Protein AF-0000000070184176 (afdb_homodimer)

Organism: NCBI:txid2841257

Structure (mmCIF, N/CA/C/O backbone):
data_AF-0000000070184176-model_v1
#
loop_
_entity.id
_entity.type
_entity.pdbx_description
1 polymer 'Methylglyoxal synthase'
#
loop_
_atom_site.group_PDB
_atom_site.id
_atom_site.type_symbol
_atom_site.label_atom_id
_atom_site.label_alt_id
_atom_site.label_comp_id
_atom_site.label_asym_id
_atom_site.label_entity_id
_atom_site.label_seq_id
_atom_site.pdbx_PDB_ins_code
_atom_site.Cartn_x
_atom_site.Cartn_y
_atom_site.Cartn_z
_atom_site.occupancy
_atom_site.B_iso_or_equiv
_atom_site.auth_seq_id
_atom_site.auth_comp_id
_atom_site.auth_asym_id
_atom_site.auth_atom_id
_atom_site.pdbx_PDB_model_num
ATOM 1 N N . MET A 1 1 ? 11.664 -18.391 5.289 1 89.5 1 MET A N 1
ATOM 2 C CA . MET A 1 1 ? 11.711 -17.969 3.895 1 89.5 1 MET A CA 1
ATOM 3 C C . MET A 1 1 ? 10.633 -16.922 3.609 1 89.5 1 MET A C 1
ATOM 5 O O . MET A 1 1 ? 9.508 -17.047 4.094 1 89.5 1 MET A O 1
ATOM 9 N N . THR A 1 2 ? 10.984 -15.812 2.996 1 97.69 2 THR A N 1
ATOM 10 C CA . THR A 1 2 ? 10.047 -14.742 2.662 1 97.69 2 THR A CA 1
ATOM 11 C C . THR A 1 2 ? 8.938 -15.266 1.758 1 97.69 2 THR A C 1
ATOM 13 O O . THR A 1 2 ? 9.188 -16.031 0.827 1 97.69 2 THR A O 1
ATOM 16 N N . ARG A 1 3 ? 7.695 -14.945 2.061 1 98.81 3 ARG A N 1
ATOM 17 C CA . ARG A 1 3 ? 6.52 -15.375 1.306 1 98.81 3 ARG A CA 1
ATOM 18 C C . ARG A 1 3 ? 5.707 -14.172 0.832 1 98.81 3 ARG A C 1
ATOM 20 O O . ARG A 1 3 ? 5.277 -13.352 1.642 1 98.81 3 ARG A O 1
ATOM 27 N N . ILE A 1 4 ? 5.488 -14.109 -0.485 1 98.81 4 ILE A N 1
ATOM 28 C CA . ILE A 1 4 ? 4.848 -12.945 -1.086 1 98.81 4 ILE A CA 1
ATOM 29 C C . ILE A 1 4 ? 3.598 -13.383 -1.848 1 98.81 4 ILE A C 1
ATOM 31 O O . ILE A 1 4 ? 3.631 -14.359 -2.602 1 98.81 4 ILE A O 1
ATOM 35 N N . ALA A 1 5 ? 2.52 -12.68 -1.609 1 98.94 5 ALA A N 1
ATOM 36 C CA . ALA A 1 5 ? 1.287 -12.922 -2.354 1 98.94 5 ALA A CA 1
ATOM 37 C C . ALA A 1 5 ? 1.153 -11.961 -3.527 1 98.94 5 ALA A C 1
ATOM 39 O O . ALA A 1 5 ? 1.35 -10.75 -3.373 1 98.94 5 ALA A O 1
ATOM 40 N N . LEU A 1 6 ? 0.869 -12.5 -4.68 1 98.81 6 LEU A N 1
ATOM 41 C CA . LEU A 1 6 ? 0.588 -11.719 -5.883 1 98.81 6 LEU A CA 1
ATOM 42 C C . LEU A 1 6 ? -0.848 -11.938 -6.348 1 98.81 6 LEU A C 1
ATOM 44 O O . LEU A 1 6 ? -1.216 -13.047 -6.738 1 98.81 6 LEU A O 1
ATOM 48 N N . ILE A 1 7 ? -1.646 -10.898 -6.277 1 98.62 7 ILE A N 1
ATOM 49 C CA . ILE A 1 7 ? -3.068 -10.914 -6.598 1 98.62 7 ILE A CA 1
ATOM 50 C C . ILE A 1 7 ? -3.371 -9.867 -7.664 1 98.62 7 ILE A C 1
ATOM 52 O O . ILE A 1 7 ? -2.875 -8.742 -7.594 1 98.62 7 ILE A O 1
ATOM 56 N N . ALA A 1 8 ? -4.152 -10.234 -8.672 1 98.31 8 ALA A N 1
ATOM 57 C CA . ALA A 1 8 ? -4.52 -9.258 -9.695 1 98.31 8 ALA A CA 1
ATOM 58 C C . ALA A 1 8 ? -5.945 -9.484 -10.188 1 98.31 8 ALA A C 1
ATOM 60 O O . ALA A 1 8 ? -6.367 -10.625 -10.375 1 98.31 8 ALA A O 1
ATOM 61 N N . HIS A 1 9 ? -6.68 -8.438 -10.297 1 97.56 9 HIS A N 1
ATOM 62 C CA . HIS A 1 9 ? -7.895 -8.5 -11.094 1 97.56 9 HIS A CA 1
ATOM 63 C C . HIS A 1 9 ? -7.578 -8.82 -12.555 1 97.56 9 HIS A C 1
ATOM 65 O O . HIS A 1 9 ? -6.441 -8.641 -13 1 97.56 9 HIS A O 1
ATOM 71 N N . ASP A 1 10 ? -8.609 -9.242 -13.273 1 95.31 10 ASP A N 1
ATOM 72 C CA . ASP A 1 10 ? -8.398 -9.758 -14.625 1 95.31 10 ASP A CA 1
ATOM 73 C C . ASP A 1 10 ? -7.754 -8.703 -15.523 1 95.31 10 ASP A C 1
ATOM 75 O O . ASP A 1 10 ? -6.766 -8.984 -16.203 1 95.31 10 ASP A O 1
ATOM 79 N N . ASP A 1 11 ? -8.203 -7.496 -15.5 1 96.5 11 ASP A N 1
ATOM 80 C CA . ASP A 1 11 ? -7.734 -6.453 -16.406 1 96.5 11 ASP A CA 1
ATOM 81 C C . ASP A 1 11 ? -6.359 -5.945 -15.984 1 96.5 11 ASP A C 1
ATOM 83 O O . ASP A 1 11 ? -5.707 -5.215 -16.734 1 96.5 11 ASP A O 1
ATOM 87 N N . GLU A 1 12 ? -5.883 -6.41 -14.844 1 97.81 12 GLU A N 1
ATOM 88 C CA . GLU A 1 12 ? -4.582 -5.973 -14.344 1 97.81 12 GLU A CA 1
ATOM 89 C C . GLU A 1 12 ? -3.543 -7.086 -14.461 1 97.81 12 GLU A C 1
ATOM 91 O O . GLU A 1 12 ? -2.367 -6.879 -14.156 1 97.81 12 GLU A O 1
ATOM 96 N N . LYS A 1 13 ? -3.945 -8.281 -14.906 1 97.94 13 LYS A N 1
ATOM 97 C CA . LYS A 1 13 ? -3.037 -9.422 -14.961 1 97.94 13 LYS A CA 1
ATOM 98 C C . LYS A 1 13 ? -1.874 -9.148 -15.914 1 97.94 13 LYS A C 1
ATOM 100 O O . LYS A 1 13 ? -0.739 -9.547 -15.641 1 97.94 13 LYS A O 1
ATOM 105 N N . PRO A 1 14 ? -2.117 -8.445 -17.047 1 98.19 14 PRO A N 1
ATOM 106 C CA . PRO A 1 14 ? -0.946 -8.117 -17.859 1 98.19 14 PRO A CA 1
ATOM 107 C C . PRO A 1 14 ? 0.087 -7.289 -17.094 1 98.19 14 PRO A C 1
ATOM 109 O O . PRO A 1 14 ? 1.289 -7.543 -17.203 1 98.19 14 PRO A O 1
ATOM 112 N N . GLU A 1 15 ? -0.379 -6.309 -16.344 1 98.31 15 GLU A N 1
ATOM 113 C CA . GLU A 1 15 ? 0.524 -5.504 -15.531 1 98.31 15 GLU A CA 1
ATOM 114 C C . GLU A 1 15 ? 1.226 -6.355 -14.477 1 98.31 15 GLU A C 1
ATOM 116 O O . GLU A 1 15 ? 2.412 -6.168 -14.203 1 98.31 15 GLU A O 1
ATOM 121 N N . MET A 1 16 ? 0.551 -7.289 -13.898 1 98.69 16 MET A N 1
ATOM 122 C CA . MET A 1 16 ? 1.128 -8.188 -12.906 1 98.69 16 MET A CA 1
ATOM 123 C C . MET A 1 16 ? 2.211 -9.062 -13.523 1 98.69 16 MET A C 1
ATOM 125 O O . MET A 1 16 ? 3.25 -9.305 -12.906 1 98.69 16 MET A O 1
ATOM 129 N N . ILE A 1 17 ? 1.945 -9.562 -14.695 1 98.69 17 ILE A N 1
ATOM 130 C CA . ILE A 1 17 ? 2.93 -10.375 -15.398 1 98.69 17 ILE A CA 1
ATOM 131 C C . ILE A 1 17 ? 4.184 -9.547 -15.68 1 98.69 17 ILE A C 1
ATOM 133 O O . ILE A 1 17 ? 5.305 -10.008 -15.453 1 98.69 17 ILE A O 1
ATOM 137 N N . ASP A 1 18 ? 3.988 -8.32 -16.141 1 98.69 18 ASP A N 1
ATOM 138 C CA . ASP A 1 18 ? 5.113 -7.418 -16.359 1 98.69 18 ASP A CA 1
ATOM 139 C C . ASP A 1 18 ? 5.906 -7.195 -15.078 1 98.69 18 ASP A C 1
ATOM 141 O O . ASP A 1 18 ? 7.141 -7.219 -15.094 1 98.69 18 ASP A O 1
ATOM 145 N N . PHE A 1 19 ? 5.219 -7.016 -13.992 1 98.62 19 PHE A N 1
ATOM 146 C CA . PHE A 1 19 ? 5.828 -6.844 -12.672 1 98.62 19 PHE A CA 1
ATOM 147 C C . PHE A 1 19 ? 6.645 -8.07 -12.289 1 98.62 19 PHE A C 1
ATOM 149 O O . PHE A 1 19 ? 7.805 -7.953 -11.883 1 98.62 19 PHE A O 1
ATOM 156 N N . ALA A 1 20 ? 6.031 -9.227 -12.445 1 98.56 20 ALA A N 1
ATOM 157 C CA . ALA A 1 20 ? 6.695 -10.477 -12.094 1 98.56 20 ALA A CA 1
ATOM 158 C C . ALA A 1 20 ? 7.93 -10.711 -12.961 1 98.56 20 ALA A C 1
ATOM 160 O O . ALA A 1 20 ? 8.961 -11.188 -12.477 1 98.56 20 ALA A O 1
ATOM 161 N N . GLU A 1 21 ? 7.805 -10.367 -14.195 1 98.38 21 GLU A N 1
ATOM 162 C CA . GLU A 1 21 ? 8.945 -10.5 -15.102 1 98.38 21 GLU A CA 1
ATOM 163 C C . GLU A 1 21 ? 10.07 -9.547 -14.711 1 98.38 21 GLU A C 1
ATOM 165 O O . GLU A 1 21 ? 11.242 -9.914 -14.742 1 98.38 21 GLU A O 1
ATOM 170 N N . SER A 1 22 ? 9.734 -8.336 -14.398 1 97.62 22 SER A N 1
ATOM 171 C CA . SER A 1 22 ? 10.711 -7.309 -14.039 1 97.62 22 SER A CA 1
ATOM 172 C C . SER A 1 22 ? 11.492 -7.699 -12.789 1 97.62 22 SER A C 1
ATOM 174 O O . SER A 1 22 ? 12.656 -7.32 -12.633 1 97.62 22 SER A O 1
ATOM 176 N N . TYR A 1 23 ? 10.852 -8.477 -11.938 1 97.44 23 TYR A N 1
ATOM 177 C CA . TYR A 1 23 ? 11.484 -8.805 -10.664 1 97.44 23 TYR A CA 1
ATOM 178 C C . TYR A 1 23 ? 11.688 -10.312 -10.523 1 97.44 23 TYR A C 1
ATOM 180 O O . TYR A 1 23 ? 11.719 -10.836 -9.406 1 97.44 23 TYR A O 1
ATOM 188 N N . GLN A 1 24 ? 11.781 -10.992 -11.609 1 97.56 24 GLN A N 1
ATOM 189 C CA . GLN A 1 24 ? 11.812 -12.445 -11.656 1 97.56 24 GLN A CA 1
ATOM 190 C C . GLN A 1 24 ? 12.992 -12.992 -10.867 1 97.56 24 GLN A C 1
ATOM 192 O O . GLN A 1 24 ? 12.891 -14.039 -10.219 1 97.56 24 GLN A O 1
ATOM 197 N N . SER A 1 25 ? 14.117 -12.344 -10.867 1 96.5 25 SER A N 1
ATOM 198 C CA . SER A 1 25 ? 15.312 -12.805 -10.172 1 96.5 25 SER A CA 1
ATOM 199 C C . SER A 1 25 ? 15.078 -12.906 -8.664 1 96.5 25 SER A C 1
ATOM 201 O O . SER A 1 25 ? 15.391 -13.922 -8.047 1 96.5 25 SER A O 1
ATOM 203 N N . TYR A 1 26 ? 14.555 -11.898 -8.086 1 97.56 26 TYR A N 1
ATOM 204 C CA . TYR A 1 26 ? 14.273 -11.93 -6.656 1 97.56 26 TYR A CA 1
ATOM 205 C C . TYR A 1 26 ? 13.102 -12.859 -6.352 1 97.56 26 TYR A C 1
ATOM 207 O O . TYR A 1 26 ? 13.148 -13.641 -5.398 1 97.56 26 TYR A O 1
ATOM 215 N N . LEU A 1 27 ? 12.039 -12.828 -7.219 1 98 27 LEU A N 1
ATOM 216 C CA . LEU A 1 27 ? 10.836 -13.617 -6.977 1 98 27 LEU A CA 1
ATOM 217 C C . LEU A 1 27 ? 11.133 -15.109 -7.059 1 98 27 LEU A C 1
ATOM 219 O O . LEU A 1 27 ? 10.43 -15.922 -6.457 1 98 27 LEU A O 1
ATOM 223 N N . SER A 1 28 ? 12.234 -15.438 -7.715 1 97.5 28 SER A N 1
ATOM 224 C CA . SER A 1 28 ? 12.617 -16.844 -7.812 1 97.5 28 SER A CA 1
ATOM 225 C C . SER A 1 28 ? 13.258 -17.328 -6.516 1 97.5 28 SER A C 1
ATOM 227 O O . SER A 1 28 ? 13.438 -18.531 -6.32 1 97.5 28 SER A O 1
ATOM 229 N N . THR A 1 29 ? 13.594 -16.453 -5.613 1 97.25 29 THR A N 1
ATOM 230 C CA . THR A 1 29 ? 14.289 -16.812 -4.383 1 97.25 29 THR A CA 1
ATOM 231 C C . THR A 1 29 ? 13.32 -16.859 -3.207 1 97.25 29 THR A C 1
ATOM 233 O O . THR A 1 29 ? 13.719 -17.188 -2.086 1 97.25 29 THR A O 1
ATOM 236 N N . VAL A 1 30 ? 12.062 -16.531 -3.412 1 98.19 30 VAL A N 1
ATOM 237 C CA . VAL A 1 30 ? 11.094 -16.484 -2.32 1 98.19 30 VAL A CA 1
ATOM 238 C C . VAL A 1 30 ? 9.906 -17.375 -2.639 1 98.19 30 VAL A C 1
ATOM 240 O O . VAL A 1 30 ? 9.781 -17.875 -3.758 1 98.19 30 VAL A O 1
ATOM 243 N N . ASP A 1 31 ? 9.078 -17.641 -1.623 1 98.56 31 ASP A N 1
ATOM 244 C CA . ASP A 1 31 ? 7.812 -18.344 -1.842 1 98.56 31 ASP A CA 1
ATOM 245 C C . ASP A 1 31 ? 6.746 -17.391 -2.385 1 98.56 31 ASP A C 1
ATOM 247 O O . ASP A 1 31 ? 6.562 -16.297 -1.861 1 98.56 31 ASP A O 1
ATOM 251 N N . ILE A 1 32 ? 6.117 -17.891 -3.455 1 98.69 32 ILE A N 1
ATOM 252 C CA . ILE A 1 32 ? 5.086 -17.062 -4.066 1 98.69 32 ILE A CA 1
ATOM 253 C C . ILE A 1 32 ? 3.73 -17.75 -3.965 1 98.69 32 ILE A C 1
ATOM 255 O O . ILE A 1 32 ? 3.613 -18.938 -4.273 1 98.69 32 ILE A O 1
ATOM 259 N N . VAL A 1 33 ? 2.736 -17.016 -3.535 1 98.81 33 VAL A N 1
ATOM 260 C CA . VAL A 1 33 ? 1.359 -17.484 -3.529 1 98.81 33 VAL A CA 1
ATOM 261 C C . VAL A 1 33 ? 0.472 -16.531 -4.32 1 98.81 33 VAL A C 1
ATOM 263 O O . VAL A 1 33 ? 0.652 -15.312 -4.258 1 98.81 33 VAL A O 1
ATOM 266 N N . CYS A 1 34 ? -0.468 -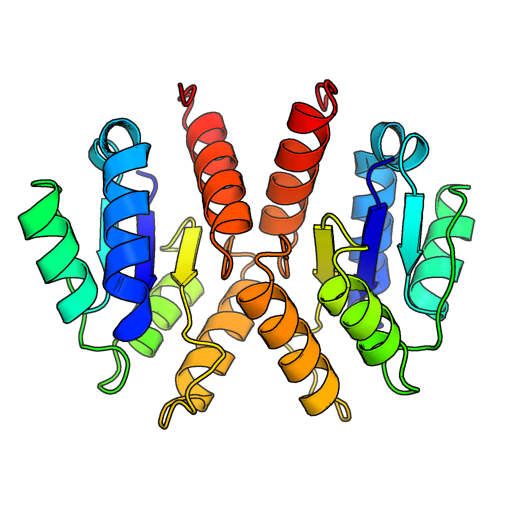17.047 -5.109 1 98.62 34 CYS A N 1
ATOM 267 C CA . CYS A 1 34 ? -1.329 -16.266 -5.98 1 98.62 34 CYS A CA 1
ATOM 268 C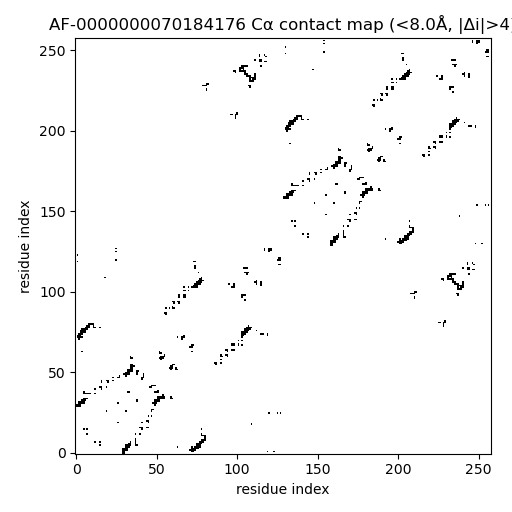 C . CYS A 1 34 ? -2.766 -16.766 -5.934 1 98.62 34 CYS A C 1
ATOM 270 O O . CYS A 1 34 ? -3.02 -17.891 -5.488 1 98.62 34 CYS A O 1
ATOM 272 N N . THR A 1 35 ? -3.629 -15.875 -6.301 1 96.56 35 THR A N 1
ATOM 273 C CA . THR A 1 35 ? -4.957 -16.375 -6.641 1 96.56 35 THR A CA 1
ATOM 274 C C . THR A 1 35 ? -4.926 -17.156 -7.949 1 96.56 35 THR A C 1
ATOM 276 O O . THR A 1 35 ? -4.016 -16.984 -8.766 1 96.56 35 THR A O 1
ATOM 279 N N . GLY A 1 36 ? -5.84 -17.984 -8.211 1 94.19 36 GLY A N 1
ATOM 280 C CA . GLY A 1 36 ? -5.84 -19.078 -9.18 1 94.19 36 GLY A CA 1
ATOM 281 C C . GLY A 1 36 ? -5.363 -18.641 -10.555 1 94.19 36 GLY A C 1
ATOM 282 O O . GLY A 1 36 ? -4.277 -19.031 -10.992 1 94.19 36 GLY A O 1
ATOM 283 N N . THR A 1 37 ? -6.062 -17.766 -11.211 1 94.88 37 THR A N 1
ATOM 284 C CA . THR A 1 37 ? -5.715 -17.453 -12.594 1 94.88 37 THR A CA 1
ATOM 285 C C . THR A 1 37 ? -4.5 -16.531 -12.656 1 94.88 37 THR A C 1
ATOM 287 O O . THR A 1 37 ? -3.699 -16.609 -13.586 1 94.88 37 THR A O 1
ATOM 290 N N . THR A 1 38 ? -4.328 -15.68 -11.742 1 97.62 38 THR A N 1
ATOM 291 C CA . THR A 1 38 ? -3.131 -14.859 -11.656 1 97.62 38 THR A CA 1
ATOM 292 C C . THR A 1 38 ? -1.879 -15.727 -11.586 1 97.62 38 THR A C 1
ATOM 294 O O . THR A 1 38 ? -0.923 -15.508 -12.336 1 97.62 38 THR A O 1
ATOM 297 N N . GLY A 1 39 ? -1.896 -16.688 -10.742 1 98.12 39 GLY A N 1
ATOM 298 C CA . GLY A 1 39 ? -0.767 -17.594 -10.586 1 98.12 39 GLY A CA 1
ATOM 299 C C . GLY A 1 39 ? -0.46 -18.375 -11.844 1 98.12 39 GLY A C 1
ATOM 300 O O . GLY A 1 39 ? 0.706 -18.562 -12.195 1 98.12 39 GLY A O 1
ATOM 301 N N . GLN A 1 40 ? -1.518 -18.844 -12.43 1 97.88 40 GLN A N 1
ATOM 302 C CA . GLN A 1 40 ? -1.342 -19.594 -13.664 1 97.88 40 GLN A CA 1
ATOM 303 C C . GLN A 1 40 ? -0.626 -18.766 -14.727 1 97.88 40 GLN A C 1
ATOM 305 O O . GLN A 1 40 ? 0.326 -19.234 -15.352 1 97.88 40 GLN A O 1
ATOM 310 N N . ARG A 1 41 ? -1.025 -17.547 -14.938 1 98.06 41 ARG A N 1
ATOM 311 C CA . ARG A 1 41 ? -0.465 -16.672 -15.953 1 98.06 41 ARG A CA 1
ATOM 312 C C . ARG A 1 41 ? 0.984 -16.312 -15.633 1 98.06 41 ARG A C 1
ATOM 314 O O . ARG A 1 41 ? 1.813 -16.188 -16.531 1 98.06 41 ARG A O 1
ATOM 321 N N . ILE A 1 42 ? 1.232 -16.047 -14.359 1 98.5 42 ILE A N 1
ATOM 322 C CA . ILE A 1 42 ? 2.59 -15.711 -13.938 1 98.5 42 ILE A CA 1
ATOM 323 C C . ILE A 1 42 ? 3.518 -16.891 -14.203 1 98.5 42 ILE A C 1
ATOM 325 O O . ILE A 1 42 ? 4.598 -16.734 -14.773 1 98.5 42 ILE A O 1
ATOM 329 N N . ALA A 1 43 ? 3.092 -18.062 -13.82 1 98.44 43 ALA A N 1
ATOM 330 C CA . ALA A 1 43 ? 3.904 -19.25 -14.016 1 98.44 43 ALA A CA 1
ATOM 331 C C . ALA A 1 43 ? 4.191 -19.484 -15.492 1 98.44 43 ALA A C 1
ATOM 333 O O . ALA A 1 43 ? 5.32 -19.797 -15.875 1 98.44 43 ALA A O 1
ATOM 334 N N . GLU A 1 44 ? 3.201 -19.344 -16.234 1 98.31 44 GLU A N 1
ATOM 335 C CA . GLU A 1 44 ? 3.344 -19.547 -17.672 1 98.31 44 GLU A CA 1
ATOM 336 C C . GLU A 1 44 ? 4.305 -18.547 -18.297 1 98.31 44 GLU A C 1
ATOM 338 O O . GLU A 1 44 ? 5.094 -18.875 -19.172 1 98.31 44 GLU A O 1
ATOM 343 N N . ALA A 1 45 ? 4.246 -17.328 -17.844 1 98.31 45 ALA A N 1
ATOM 344 C CA . ALA A 1 45 ? 5.008 -16.234 -18.453 1 98.31 45 ALA A CA 1
ATOM 345 C C . ALA A 1 45 ? 6.457 -16.25 -17.953 1 98.31 45 ALA A C 1
ATOM 347 O O . ALA A 1 45 ? 7.363 -15.836 -18.688 1 98.31 45 ALA A O 1
ATOM 348 N N . THR A 1 46 ? 6.707 -16.688 -16.75 1 98 46 THR A N 1
ATOM 349 C CA . THR A 1 46 ? 8.016 -16.469 -16.141 1 98 46 THR A CA 1
ATOM 350 C C . THR A 1 46 ? 8.688 -17.797 -15.797 1 98 46 THR A C 1
ATOM 352 O O . THR A 1 46 ? 9.898 -17.828 -15.555 1 98 46 THR A O 1
ATOM 355 N N . GLY A 1 47 ? 7.91 -18.828 -15.648 1 98.06 47 GLY A N 1
ATOM 356 C CA . GLY A 1 47 ? 8.43 -20.109 -15.188 1 98.06 47 GLY A CA 1
ATOM 357 C C . GLY A 1 47 ? 8.594 -20.172 -13.68 1 98.06 47 GLY A C 1
ATOM 358 O O . GLY A 1 47 ? 9.055 -21.188 -13.148 1 98.06 47 GLY A O 1
ATOM 359 N N . LEU A 1 48 ? 8.195 -19.172 -12.953 1 98.31 48 LEU A N 1
ATOM 360 C CA . LEU A 1 48 ? 8.289 -19.156 -11.5 1 98.31 48 LEU A CA 1
ATOM 361 C C . LEU A 1 48 ? 7.387 -20.234 -10.891 1 98.31 48 LEU A C 1
ATOM 363 O O . LEU A 1 48 ? 6.277 -20.469 -11.375 1 98.31 48 LEU A O 1
ATOM 367 N N . GLU A 1 49 ? 7.863 -20.875 -9.867 1 97.81 49 GLU A N 1
ATOM 368 C CA . GLU A 1 49 ? 6.992 -21.734 -9.07 1 97.81 49 GLU A CA 1
ATOM 369 C C . GLU A 1 49 ? 6.059 -20.906 -8.195 1 97.81 49 GLU A C 1
ATOM 371 O O . GLU A 1 49 ? 6.512 -20.047 -7.434 1 97.81 49 GLU A O 1
ATOM 376 N N . VAL A 1 50 ? 4.781 -21.172 -8.305 1 98.06 50 VAL A N 1
ATOM 377 C CA . VAL A 1 50 ? 3.801 -20.406 -7.555 1 98.06 50 VAL A CA 1
ATOM 378 C C . VAL A 1 50 ? 2.785 -21.344 -6.902 1 98.06 50 VAL A C 1
ATOM 380 O O . VAL A 1 50 ? 2.389 -22.344 -7.496 1 98.06 50 VAL A O 1
ATOM 383 N N . GLU A 1 51 ? 2.465 -21.125 -5.699 1 98.62 51 GLU A N 1
ATOM 384 C CA . GLU A 1 51 ? 1.294 -21.75 -5.086 1 98.62 51 GLU A CA 1
ATOM 385 C C . GLU A 1 51 ? 0.01 -21.031 -5.5 1 98.62 51 GLU A C 1
ATOM 387 O O . GLU A 1 51 ? -0.096 -19.812 -5.371 1 98.62 51 GLU A O 1
ATOM 392 N N . ARG A 1 52 ? -0.917 -21.766 -5.992 1 98.25 52 ARG A N 1
ATOM 393 C CA . ARG A 1 52 ? -2.162 -21.172 -6.461 1 98.25 52 ARG A CA 1
ATOM 394 C C . ARG A 1 52 ? -3.309 -21.469 -5.5 1 98.25 52 ARG A C 1
ATOM 396 O O . ARG A 1 52 ? -3.568 -22.625 -5.172 1 98.25 52 ARG A O 1
ATOM 403 N N . LYS A 1 53 ? -4.004 -20.406 -5.059 1 98.25 53 LYS A N 1
ATOM 404 C CA . LYS A 1 53 ? -5.246 -20.5 -4.297 1 98.25 53 LYS A CA 1
ATOM 405 C C . LYS A 1 53 ? -6.461 -20.516 -5.219 1 98.25 53 LYS A C 1
ATOM 407 O O . LYS A 1 53 ? -6.324 -20.703 -6.43 1 98.25 53 LYS A O 1
ATOM 412 N N . GLN A 1 54 ? -7.641 -20.438 -4.633 1 97.38 54 GLN A N 1
ATOM 413 C CA . GLN A 1 54 ? -8.836 -20.234 -5.438 1 97.38 54 GLN A CA 1
ATOM 414 C C . GLN A 1 54 ? -8.805 -18.875 -6.141 1 97.38 54 GLN A C 1
ATOM 416 O O . GLN A 1 54 ? -8 -18 -5.785 1 97.38 54 GLN A O 1
ATOM 421 N N . SER A 1 55 ? -9.703 -18.812 -7.109 1 95.62 55 SER A N 1
ATOM 422 C CA . SER A 1 55 ? -9.844 -17.5 -7.703 1 95.62 55 SER A CA 1
ATOM 423 C C . SER A 1 55 ? -10.383 -16.484 -6.691 1 95.62 55 SER A C 1
ATOM 425 O O . SER A 1 55 ? -11.039 -16.859 -5.719 1 95.62 55 SER A O 1
ATOM 427 N N . GLY A 1 56 ? -10.023 -15.219 -6.863 1 93.19 56 GLY A N 1
ATOM 428 C CA . GLY A 1 56 ? -10.414 -14.18 -5.926 1 93.19 56 GLY A CA 1
ATOM 429 C C . GLY A 1 56 ? -11.875 -14.242 -5.531 1 93.19 56 GLY A C 1
ATOM 430 O O . GLY A 1 56 ? -12.203 -14.453 -4.359 1 93.19 56 GLY A O 1
ATOM 431 N N . PRO A 1 57 ? -12.773 -14.211 -6.547 1 93.62 57 PRO A N 1
ATOM 432 C CA . PRO A 1 57 ? -14.211 -14.219 -6.25 1 93.62 57 PRO A CA 1
ATOM 433 C C . PRO A 1 57 ? -14.68 -15.523 -5.617 1 93.62 57 PRO A C 1
ATOM 435 O O . PRO A 1 57 ? -15.734 -15.562 -4.977 1 93.62 57 PRO A O 1
ATOM 438 N N . LEU A 1 58 ? -13.938 -16.547 -5.715 1 96.12 58 LEU A N 1
ATOM 439 C CA . LEU A 1 58 ? -14.336 -17.844 -5.18 1 96.12 58 LEU A CA 1
ATOM 440 C C . LEU A 1 58 ? -13.68 -18.109 -3.83 1 96.12 58 LEU A C 1
ATOM 442 O O . LEU A 1 58 ? -13.695 -19.234 -3.334 1 96.12 58 LEU A O 1
ATOM 446 N N . GLY A 1 59 ? -13.008 -17.047 -3.301 1 95.69 59 GLY A N 1
ATOM 447 C CA . GLY A 1 59 ? -12.5 -17.188 -1.946 1 95.69 59 GLY A CA 1
ATOM 448 C C . GLY A 1 59 ? -10.992 -17.062 -1.86 1 95.69 59 GLY A C 1
ATOM 449 O O . GLY A 1 59 ? -10.422 -17.141 -0.77 1 95.69 59 GLY A O 1
ATOM 450 N N . GLY A 1 60 ? -10.32 -16.938 -2.988 1 97.12 60 GLY A N 1
ATOM 451 C CA . GLY A 1 60 ? -8.867 -16.812 -2.98 1 97.12 60 GLY A CA 1
ATOM 452 C C . GLY A 1 60 ? -8.367 -15.664 -2.137 1 97.12 60 GLY A C 1
ATOM 453 O O . GLY A 1 60 ? -7.34 -15.781 -1.458 1 97.12 60 GLY A O 1
ATOM 454 N N . ASP A 1 61 ? -9 -14.516 -2.191 1 97 61 ASP A N 1
ATOM 455 C CA . ASP A 1 61 ? -8.625 -13.375 -1.364 1 97 61 ASP A CA 1
ATOM 456 C C . ASP A 1 61 ? -8.703 -13.727 0.12 1 97 61 ASP A C 1
ATOM 458 O O . ASP A 1 61 ? -7.82 -13.352 0.896 1 97 61 ASP A O 1
ATOM 462 N N . MET A 1 62 ? -9.734 -14.43 0.484 1 97.19 62 MET A N 1
ATOM 463 C CA . MET A 1 62 ? -9.93 -14.797 1.883 1 97.19 62 MET A CA 1
ATOM 464 C C . MET A 1 62 ? -8.875 -15.805 2.332 1 97.19 62 MET A C 1
ATOM 466 O O . MET A 1 62 ? -8.406 -15.75 3.469 1 97.19 62 MET A O 1
ATOM 470 N N . GLU A 1 63 ? -8.523 -16.734 1.429 1 98.38 63 GLU A N 1
ATOM 471 C CA . GLU A 1 63 ? -7.465 -17.688 1.743 1 98.38 63 GLU A CA 1
ATOM 472 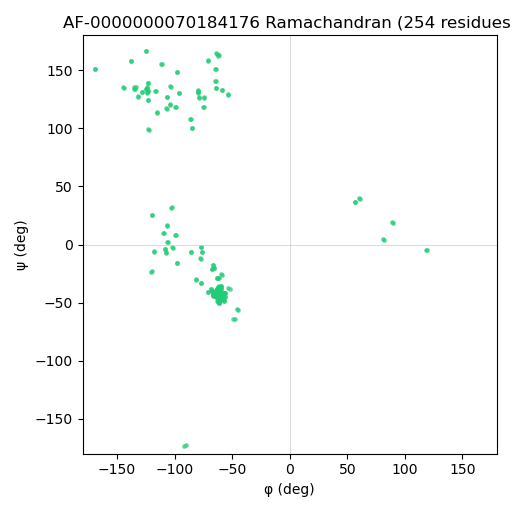C C . GLU A 1 63 ? -6.148 -16.984 2.053 1 98.38 63 GLU A C 1
ATOM 474 O O . GLU A 1 63 ? -5.492 -17.281 3.051 1 98.38 63 GLU A O 1
ATOM 479 N N . ILE A 1 64 ? -5.809 -16.047 1.233 1 98.38 64 ILE A N 1
ATOM 480 C CA . ILE A 1 64 ? -4.578 -15.281 1.434 1 98.38 64 ILE A CA 1
ATOM 481 C C . ILE A 1 64 ? -4.707 -14.414 2.684 1 98.38 64 ILE A C 1
ATOM 483 O O . ILE A 1 64 ? -3.76 -14.297 3.465 1 98.38 64 ILE A O 1
ATOM 487 N N . GLY A 1 65 ? -5.883 -13.852 2.846 1 98.19 65 GLY A N 1
ATOM 488 C CA . GLY A 1 65 ? -6.145 -13.094 4.062 1 98.19 65 GLY A CA 1
ATOM 489 C C . GLY A 1 65 ? -5.949 -13.914 5.324 1 98.19 65 GLY A C 1
ATOM 490 O O . GLY A 1 65 ? -5.395 -13.422 6.309 1 98.19 65 GLY A O 1
ATOM 491 N N . ALA A 1 66 ? -6.406 -15.148 5.305 1 98.44 66 ALA A N 1
ATOM 492 C CA . ALA A 1 66 ? -6.234 -16.031 6.453 1 98.44 66 ALA A CA 1
ATOM 493 C C . ALA A 1 66 ? -4.758 -16.281 6.738 1 98.44 66 ALA A C 1
ATOM 495 O O . ALA A 1 66 ? -4.344 -16.344 7.898 1 98.44 66 ALA A O 1
ATOM 496 N N . GLU A 1 67 ? -4.023 -16.422 5.727 1 98.38 67 GLU A N 1
ATOM 497 C CA . GLU A 1 67 ? -2.586 -16.609 5.906 1 98.38 67 GLU A CA 1
ATOM 498 C C . GLU A 1 67 ? -1.936 -15.352 6.473 1 98.38 67 GLU A C 1
ATOM 500 O O . GLU A 1 67 ? -1.064 -15.43 7.344 1 98.38 67 GLU A O 1
ATOM 505 N N . ALA A 1 68 ? -2.312 -14.188 5.961 1 98.38 68 ALA A N 1
ATOM 506 C CA . ALA A 1 68 ? -1.806 -12.93 6.504 1 98.38 68 ALA A CA 1
ATOM 507 C C . ALA A 1 68 ? -2.168 -12.781 7.98 1 98.38 68 ALA A C 1
ATOM 509 O O . ALA A 1 68 ? -1.341 -12.352 8.789 1 98.38 68 ALA A O 1
ATOM 510 N N . ALA A 1 69 ? -3.352 -13.234 8.328 1 98.19 69 ALA A N 1
ATOM 511 C CA . ALA A 1 69 ? -3.828 -13.141 9.703 1 98.19 69 ALA A CA 1
ATOM 512 C C . ALA A 1 69 ? -3.012 -14.039 10.633 1 98.19 69 ALA A C 1
ATOM 514 O O . ALA A 1 69 ? -2.965 -13.812 11.844 1 98.19 69 ALA A O 1
ATOM 515 N N . ASN A 1 70 ? -2.346 -15.031 10.039 1 98.06 70 ASN A N 1
ATOM 516 C CA . ASN A 1 70 ? -1.528 -15.961 10.812 1 98.06 70 ASN A CA 1
ATOM 517 C C . ASN A 1 70 ? -0.039 -15.695 10.609 1 98.06 70 ASN A C 1
ATOM 519 O O . ASN A 1 70 ? 0.79 -16.578 10.844 1 98.06 70 ASN A O 1
ATOM 523 N N . ASP A 1 71 ? 0.24 -14.539 10.094 1 97.56 71 ASP A N 1
ATOM 524 C CA . ASP A 1 71 ? 1.605 -14.047 9.922 1 97.56 71 ASP A CA 1
ATOM 525 C C . ASP A 1 71 ? 2.41 -14.969 9.008 1 97.56 71 ASP A C 1
ATOM 527 O O . ASP A 1 71 ? 3.584 -15.242 9.266 1 97.56 71 ASP A O 1
ATOM 531 N N . ARG A 1 72 ? 1.696 -15.469 7.91 1 98 72 ARG A N 1
ATOM 532 C CA . ARG A 1 72 ? 2.346 -16.391 6.98 1 98 72 ARG A CA 1
ATOM 533 C C . ARG A 1 72 ? 2.594 -15.711 5.633 1 98 72 ARG A C 1
ATOM 535 O O . ARG A 1 72 ? 2.902 -16.375 4.645 1 98 72 ARG A O 1
ATOM 542 N N . ILE A 1 73 ? 2.396 -14.438 5.562 1 98.69 73 ILE A N 1
ATOM 543 C CA . ILE A 1 73 ? 2.674 -13.633 4.375 1 98.69 73 ILE A CA 1
ATOM 544 C C . ILE A 1 73 ? 3.543 -12.438 4.754 1 98.69 73 ILE A C 1
ATOM 546 O O . ILE A 1 73 ? 3.203 -11.68 5.664 1 98.69 73 ILE A O 1
ATOM 550 N N . ASP A 1 74 ? 4.586 -12.234 4.012 1 98.75 74 ASP A N 1
ATOM 551 C CA . ASP A 1 74 ? 5.523 -11.164 4.34 1 98.75 74 ASP A CA 1
ATOM 552 C C . ASP A 1 74 ? 5.246 -9.914 3.5 1 98.75 74 ASP A C 1
ATOM 554 O O . ASP A 1 74 ? 5.73 -8.828 3.818 1 98.75 74 ASP A O 1
ATOM 558 N N . GLY A 1 75 ? 4.5 -10.047 2.449 1 98.81 75 GLY A N 1
ATOM 559 C CA . GLY A 1 75 ? 4.09 -8.945 1.598 1 98.81 75 GLY A CA 1
ATOM 560 C C . GLY A 1 75 ? 3.018 -9.328 0.595 1 98.81 75 GLY A C 1
ATOM 561 O O . GLY A 1 75 ? 2.928 -10.484 0.189 1 98.81 75 GLY A O 1
ATOM 562 N N . ILE A 1 76 ? 2.219 -8.375 0.247 1 98.88 76 ILE A N 1
ATOM 563 C CA . ILE A 1 76 ? 1.146 -8.602 -0.715 1 98.88 76 ILE A CA 1
ATOM 564 C C . ILE A 1 76 ? 1.167 -7.508 -1.778 1 98.88 76 ILE A C 1
ATOM 566 O O . ILE A 1 76 ? 1.25 -6.32 -1.453 1 98.88 76 ILE A O 1
ATOM 570 N N . VAL A 1 77 ? 1.185 -7.91 -2.982 1 98.88 77 VAL A N 1
ATOM 571 C CA . VAL A 1 77 ? 0.884 -7.023 -4.102 1 98.88 77 VAL A CA 1
ATOM 572 C C . VAL A 1 77 ? -0.486 -7.371 -4.68 1 98.88 77 VAL A C 1
ATOM 574 O O . VAL A 1 77 ? -0.716 -8.5 -5.117 1 98.88 77 VAL A O 1
ATOM 577 N N . PHE A 1 78 ? -1.384 -6.441 -4.605 1 98.75 78 PHE A N 1
ATOM 578 C CA . PHE A 1 78 ? -2.73 -6.602 -5.141 1 98.75 78 PHE A CA 1
ATOM 579 C C . PHE A 1 78 ? -3.043 -5.512 -6.156 1 98.75 78 PHE A C 1
ATOM 581 O O . PHE A 1 78 ? -3.436 -4.402 -5.789 1 98.75 78 PHE A O 1
ATOM 588 N N . LEU A 1 79 ? -2.91 -5.867 -7.438 1 98.44 79 LEU A N 1
ATOM 589 C CA . LEU A 1 79 ? -3.254 -4.914 -8.484 1 98.44 79 LEU A CA 1
ATOM 590 C C . LEU A 1 79 ? -4.738 -4.996 -8.828 1 98.44 79 LEU A C 1
ATOM 592 O O . LEU A 1 79 ? -5.18 -5.945 -9.477 1 98.44 79 LEU A O 1
ATOM 596 N N . ARG A 1 80 ? -5.473 -3.988 -8.43 1 97 80 ARG A N 1
ATOM 597 C CA . ARG A 1 80 ? -6.926 -3.932 -8.57 1 97 80 ARG A CA 1
ATOM 598 C C . ARG A 1 80 ? -7.324 -3.127 -9.805 1 97 80 ARG A C 1
ATOM 600 O O . ARG A 1 80 ? -6.594 -2.229 -10.227 1 97 80 ARG A O 1
ATOM 607 N N . ASP A 1 81 ? -8.414 -3.5 -10.391 1 96.62 81 ASP A N 1
ATOM 608 C CA . ASP A 1 81 ? -9 -2.711 -11.469 1 96.62 81 ASP A CA 1
ATOM 609 C C . ASP A 1 81 ? -9.891 -1.6 -10.922 1 96.62 81 ASP A C 1
ATOM 611 O O . ASP A 1 81 ? -11.047 -1.842 -10.555 1 96.62 81 ASP A O 1
ATOM 615 N N . PRO A 1 82 ? -9.359 -0.376 -10.883 1 94.06 82 PRO A N 1
ATOM 616 C CA . PRO A 1 82 ? -10.117 0.708 -10.242 1 94.06 82 PRO A CA 1
ATOM 617 C C . PRO A 1 82 ? -11.242 1.24 -11.133 1 94.06 82 PRO A C 1
ATOM 619 O O . PRO A 1 82 ? -12.023 2.092 -10.695 1 94.06 82 PRO A O 1
ATOM 622 N N . LEU A 1 83 ? -11.414 0.757 -12.336 1 94.94 83 LEU A N 1
ATOM 623 C CA . LEU A 1 83 ? -12.375 1.308 -13.289 1 94.94 83 LEU A CA 1
ATOM 624 C C . LEU A 1 83 ? -13.57 0.376 -13.453 1 94.94 83 LEU A C 1
ATOM 626 O O . LEU A 1 83 ? -14.547 0.719 -14.125 1 94.94 83 LEU A O 1
ATOM 630 N N . THR A 1 84 ? -13.477 -0.794 -12.844 1 91.94 84 THR A N 1
ATOM 631 C CA . THR A 1 84 ? -14.547 -1.776 -12.953 1 91.94 84 THR A CA 1
ATOM 632 C C . THR A 1 84 ? -15.055 -2.184 -11.57 1 91.94 84 THR A C 1
ATOM 634 O O . THR A 1 84 ? -14.258 -2.504 -10.688 1 91.94 84 THR A O 1
ATOM 637 N N . ALA A 1 85 ? -16.375 -2.148 -11.406 1 89.19 85 ALA A N 1
ATOM 638 C CA . ALA A 1 85 ? -16.953 -2.586 -10.141 1 89.19 85 ALA A CA 1
ATOM 639 C C . ALA A 1 85 ? -16.688 -4.07 -9.891 1 89.19 85 ALA A C 1
ATOM 641 O O . ALA A 1 85 ? -16.797 -4.887 -10.805 1 89.19 85 ALA A O 1
ATOM 642 N N . GLN A 1 86 ? -16.25 -4.41 -8.602 1 89.94 86 GLN A N 1
ATOM 643 C CA . GLN A 1 86 ? -15.953 -5.797 -8.242 1 89.94 86 GLN A CA 1
ATOM 644 C C . GLN A 1 86 ? -17.062 -6.387 -7.391 1 89.94 86 GLN A C 1
ATOM 646 O O . GLN A 1 86 ? -17.359 -5.887 -6.301 1 89.94 86 GLN A O 1
ATOM 651 N N . PRO A 1 87 ? -17.734 -7.48 -7.844 1 90.44 87 PRO A N 1
ATOM 652 C CA . PRO A 1 87 ? -18.797 -8.102 -7.043 1 90.44 87 PRO A CA 1
ATOM 653 C C . PRO A 1 87 ? -18.297 -8.578 -5.68 1 90.44 87 PRO A C 1
ATOM 655 O O . PRO A 1 87 ? -19.078 -8.656 -4.73 1 90.44 87 PRO A O 1
ATOM 658 N N . HIS A 1 88 ? -17.078 -8.875 -5.582 1 93.31 88 HIS A N 1
ATOM 659 C CA . HIS A 1 88 ? -16.516 -9.406 -4.344 1 93.31 88 HIS A CA 1
ATOM 660 C C . HIS A 1 88 ? -15.742 -8.328 -3.58 1 93.31 88 HIS A C 1
ATOM 662 O O . HIS A 1 88 ? -14.75 -8.625 -2.91 1 93.31 88 HIS A O 1
ATOM 668 N N . GLU A 1 89 ? -16.125 -7.086 -3.639 1 92.75 89 GLU A N 1
ATOM 669 C CA . GLU A 1 89 ? -15.508 -5.941 -2.969 1 92.75 89 GLU A CA 1
ATOM 670 C C . GLU A 1 89 ? -15.383 -6.184 -1.468 1 92.75 89 GLU A C 1
ATOM 672 O O . GLU A 1 89 ? -14.375 -5.828 -0.859 1 92.75 89 GLU A O 1
ATOM 677 N N . PRO A 1 90 ? -16.391 -6.875 -0.77 1 92.5 90 PRO A N 1
ATOM 678 C CA . PRO A 1 90 ? -16.203 -7.133 0.66 1 92.5 90 PRO A CA 1
ATOM 679 C C . PRO A 1 90 ? -14.969 -7.977 0.956 1 92.5 90 PRO A C 1
ATOM 681 O O . PRO A 1 90 ? -14.297 -7.754 1.964 1 92.5 90 PRO A O 1
ATOM 684 N N . ASP A 1 91 ? -14.664 -8.961 0.112 1 93.94 91 ASP A N 1
ATOM 685 C CA . ASP A 1 91 ? -13.477 -9.789 0.275 1 93.94 91 ASP A CA 1
ATOM 686 C C . ASP A 1 91 ? -12.203 -8.945 0.171 1 93.94 91 ASP A C 1
ATOM 688 O O . ASP A 1 91 ? -11.258 -9.141 0.938 1 93.94 91 ASP A O 1
ATOM 692 N N . ILE A 1 92 ? -12.188 -8.039 -0.803 1 93.94 92 ILE A N 1
ATOM 693 C CA . ILE A 1 92 ? -11.047 -7.156 -1.028 1 93.94 92 ILE A CA 1
ATOM 694 C C . ILE A 1 92 ? -10.82 -6.277 0.198 1 93.94 92 ILE A C 1
ATOM 696 O O . ILE A 1 92 ? -9.711 -6.223 0.74 1 93.94 92 ILE A O 1
ATOM 700 N N . SER A 1 93 ? -11.914 -5.641 0.659 1 94 93 SER A N 1
ATOM 701 C CA . SER A 1 93 ? -11.844 -4.766 1.825 1 94 93 SER A CA 1
ATOM 702 C C . SER A 1 93 ? -11.375 -5.523 3.059 1 94 93 SER A C 1
ATOM 704 O O . SER A 1 93 ? -10.602 -4.996 3.863 1 94 93 SER A O 1
ATOM 706 N N . ALA A 1 94 ? -11.844 -6.773 3.207 1 95.44 94 ALA A N 1
ATOM 707 C CA . ALA A 1 94 ? -11.43 -7.609 4.332 1 95.44 94 ALA A CA 1
ATOM 708 C C . ALA A 1 94 ? -9.938 -7.906 4.273 1 95.44 94 ALA A C 1
ATOM 710 O O . ALA A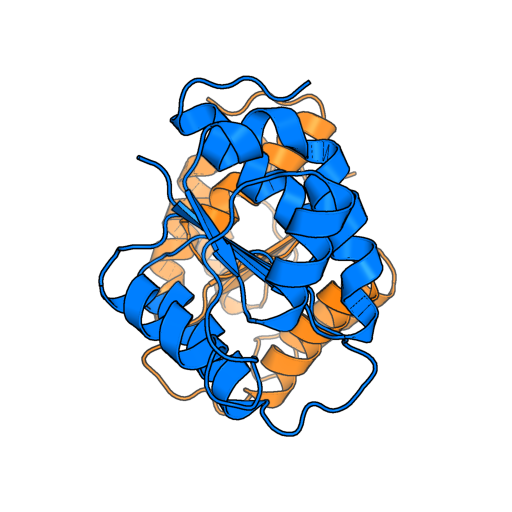 1 94 ? -9.25 -7.875 5.297 1 95.44 94 ALA A O 1
ATOM 711 N N . LEU A 1 95 ? -9.461 -8.195 3.141 1 96.75 95 LEU A N 1
ATOM 712 C CA . LEU A 1 95 ? -8.039 -8.469 2.963 1 96.75 95 LEU A CA 1
ATOM 713 C C . LEU A 1 95 ? -7.199 -7.242 3.324 1 96.75 95 LEU A C 1
ATOM 715 O O . LEU A 1 95 ? -6.223 -7.352 4.07 1 96.75 95 LEU A O 1
ATOM 719 N N . LEU A 1 96 ? -7.59 -6.062 2.783 1 96.69 96 LEU A N 1
ATOM 720 C CA . LEU A 1 96 ? -6.871 -4.832 3.09 1 96.69 96 LEU A CA 1
ATOM 721 C C . LEU A 1 96 ? -6.867 -4.562 4.594 1 96.69 96 LEU A C 1
ATOM 723 O O . LEU A 1 96 ? -5.832 -4.219 5.164 1 96.69 96 LEU A O 1
ATOM 727 N N . ARG A 1 97 ? -7.965 -4.75 5.207 1 95.75 97 ARG A N 1
ATOM 728 C CA . ARG A 1 97 ? -8.102 -4.508 6.641 1 95.75 97 ARG A CA 1
ATOM 729 C C . ARG A 1 97 ? -7.203 -5.441 7.441 1 95.75 97 ARG A C 1
ATOM 731 O O . ARG A 1 97 ? -6.555 -5.016 8.398 1 95.75 97 ARG A O 1
ATOM 738 N N . ILE A 1 98 ? -7.18 -6.738 7.102 1 97.88 98 ILE A N 1
ATOM 739 C CA . ILE A 1 98 ? -6.379 -7.711 7.836 1 97.88 98 ILE A CA 1
ATOM 740 C C . ILE A 1 98 ? -4.898 -7.336 7.742 1 97.88 98 ILE A C 1
ATOM 742 O O . ILE A 1 98 ? -4.145 -7.523 8.695 1 97.88 98 ILE A O 1
ATOM 746 N N . CYS A 1 99 ? -4.488 -6.812 6.578 1 98.19 99 CYS A N 1
ATOM 747 C CA . CYS A 1 99 ? -3.107 -6.363 6.434 1 98.19 99 CYS A CA 1
ATOM 748 C C . CYS A 1 99 ? -2.805 -5.211 7.387 1 98.19 99 CYS A C 1
ATOM 750 O O . CYS A 1 99 ? -1.725 -5.156 7.977 1 98.19 99 CYS A O 1
ATOM 752 N N . ASP A 1 100 ? -3.738 -4.293 7.52 1 97.12 100 ASP A N 1
ATOM 753 C CA . ASP A 1 100 ? -3.582 -3.197 8.469 1 97.12 100 ASP A CA 1
ATOM 754 C C . ASP A 1 100 ? -3.463 -3.723 9.898 1 97.12 100 ASP A C 1
ATOM 756 O O . ASP A 1 100 ? -2.637 -3.242 10.672 1 97.12 100 ASP A O 1
ATOM 760 N N . VAL A 1 101 ? -4.277 -4.73 10.242 1 97.69 101 VAL A N 1
ATOM 761 C CA . VAL A 1 101 ? -4.312 -5.289 11.594 1 97.69 101 VAL A CA 1
ATOM 762 C C . VAL A 1 101 ? -2.969 -5.938 11.914 1 97.69 101 VAL A C 1
ATOM 764 O O . VAL A 1 101 ? -2.436 -5.758 13.016 1 97.69 101 VAL A O 1
ATOM 767 N N . HIS A 1 102 ? -2.369 -6.609 10.977 1 97.94 102 HIS A N 1
ATOM 768 C CA . HIS A 1 102 ? -1.196 -7.438 11.234 1 97.94 102 HIS A CA 1
ATOM 769 C C . HIS A 1 102 ? 0.071 -6.781 10.695 1 97.94 102 HIS A C 1
ATOM 771 O O . HIS A 1 102 ? 1.149 -7.379 10.742 1 97.94 102 HIS A O 1
ATOM 777 N N . ASP A 1 103 ? -0.094 -5.574 10.141 1 98.31 103 ASP A N 1
ATOM 778 C CA . ASP A 1 103 ? 0.996 -4.801 9.555 1 98.31 103 ASP A CA 1
ATOM 779 C C . ASP A 1 103 ? 1.71 -5.59 8.461 1 98.31 103 ASP A C 1
ATOM 781 O O . ASP A 1 103 ? 2.941 -5.59 8.391 1 98.31 103 ASP A O 1
ATOM 785 N N . THR A 1 104 ? 0.918 -6.367 7.707 1 98.56 104 THR A N 1
ATOM 786 C CA . THR A 1 104 ? 1.458 -7.016 6.52 1 98.56 104 THR A CA 1
ATOM 787 C C . THR A 1 104 ? 1.632 -6.012 5.383 1 98.56 104 THR A C 1
ATOM 789 O O . THR A 1 104 ? 0.657 -5.418 4.922 1 98.56 104 THR A O 1
ATOM 792 N N . PRO A 1 105 ? 2.893 -5.809 4.91 1 98.56 105 PRO A N 1
ATOM 793 C CA . PRO A 1 105 ? 3.072 -4.855 3.812 1 98.56 105 PRO A CA 1
ATOM 794 C C . PRO A 1 105 ? 2.182 -5.16 2.611 1 98.56 105 PRO A C 1
ATOM 796 O O . PRO A 1 105 ? 2.127 -6.309 2.154 1 98.56 105 PRO A O 1
ATOM 799 N N . LEU A 1 106 ? 1.486 -4.16 2.172 1 98.38 106 LEU A N 1
ATOM 800 C CA . LEU A 1 106 ? 0.54 -4.297 1.07 1 98.38 106 LEU A CA 1
ATOM 801 C C . LEU A 1 106 ? 0.704 -3.162 0.067 1 98.38 106 LEU A C 1
ATOM 803 O O . LEU A 1 106 ? 0.861 -2.002 0.457 1 98.38 106 LEU A O 1
ATOM 807 N N . ALA A 1 107 ? 0.735 -3.49 -1.204 1 98.75 107 ALA A N 1
ATOM 808 C CA . ALA A 1 107 ? 0.78 -2.516 -2.291 1 98.75 107 ALA A CA 1
ATOM 809 C C . ALA A 1 107 ? -0.367 -2.734 -3.273 1 98.75 107 ALA A C 1
ATOM 811 O O . ALA A 1 107 ? -0.638 -3.867 -3.678 1 98.75 107 ALA A O 1
ATOM 812 N N . THR A 1 108 ? -1.027 -1.634 -3.643 1 98.25 108 THR A N 1
ATOM 813 C CA . THR A 1 108 ? -2.123 -1.755 -4.598 1 98.25 108 THR A CA 1
ATOM 814 C C . THR A 1 108 ? -1.816 -0.979 -5.875 1 98.25 108 THR A C 1
ATOM 816 O O . THR A 1 108 ? -2.578 -1.039 -6.844 1 98.25 108 THR A O 1
ATOM 819 N N . THR A 1 109 ? -0.735 -0.241 -5.906 1 98.31 109 THR A N 1
ATOM 820 C CA . THR A 1 109 ? -0.271 0.427 -7.117 1 98.31 109 THR A CA 1
ATOM 821 C C . THR A 1 109 ? 1.026 -0.201 -7.617 1 98.31 109 THR A C 1
ATOM 823 O O . THR A 1 109 ? 1.751 -0.838 -6.848 1 98.31 109 THR A O 1
ATOM 826 N N . ARG A 1 110 ? 1.249 -0.065 -8.859 1 98 110 ARG A N 1
ATOM 827 C CA . ARG A 1 110 ? 2.488 -0.582 -9.43 1 98 110 ARG A CA 1
ATOM 828 C C . ARG A 1 110 ? 3.705 0.001 -8.719 1 98 110 ARG A C 1
ATOM 830 O O . ARG A 1 110 ? 4.629 -0.731 -8.359 1 98 110 ARG A O 1
ATOM 837 N N . THR A 1 111 ? 3.703 1.255 -8.477 1 98.31 111 THR A N 1
ATOM 838 C CA . THR A 1 111 ? 4.84 1.909 -7.844 1 98.31 111 THR A CA 1
ATOM 839 C C . THR A 1 111 ? 5.008 1.421 -6.406 1 98.31 111 THR A C 1
ATOM 841 O O . THR A 1 111 ? 6.121 1.093 -5.984 1 98.31 111 THR A O 1
ATOM 844 N N . SER A 1 112 ? 3.877 1.325 -5.664 1 98.38 112 SER A N 1
ATOM 845 C CA . SER A 1 112 ? 3.982 0.785 -4.312 1 98.38 112 SER A CA 1
ATOM 846 C C . SER A 1 112 ? 4.492 -0.652 -4.328 1 98.38 112 SER A C 1
ATOM 848 O O . SER A 1 112 ? 5.23 -1.064 -3.434 1 98.38 112 SER A O 1
ATOM 850 N N . ALA A 1 113 ? 4.047 -1.417 -5.324 1 98.62 113 ALA A N 1
ATOM 851 C CA . ALA A 1 113 ? 4.5 -2.799 -5.449 1 98.62 113 ALA A CA 1
ATOM 852 C C . ALA A 1 113 ? 6.02 -2.869 -5.574 1 98.62 113 ALA A C 1
ATOM 854 O O . ALA A 1 113 ? 6.664 -3.709 -4.945 1 98.62 113 ALA A O 1
ATOM 855 N N . GLU A 1 114 ? 6.555 -1.989 -6.336 1 98 114 GLU A N 1
ATOM 856 C CA . GLU A 1 114 ? 8 -1.943 -6.52 1 98 114 GLU A CA 1
ATOM 857 C C . GLU A 1 114 ? 8.711 -1.579 -5.215 1 98 114 GLU A C 1
ATOM 859 O O . GLU A 1 114 ? 9.711 -2.203 -4.852 1 98 114 GLU A O 1
ATOM 864 N N . TYR A 1 115 ? 8.164 -0.612 -4.512 1 97.75 115 TYR A N 1
ATOM 865 C CA . TYR A 1 115 ? 8.766 -0.204 -3.248 1 97.75 115 TYR A CA 1
ATOM 866 C C . TYR A 1 115 ? 8.695 -1.329 -2.221 1 97.75 115 TYR A C 1
ATOM 868 O O . TYR A 1 115 ? 9.656 -1.568 -1.487 1 97.75 115 TYR A O 1
ATOM 876 N N . VAL A 1 116 ? 7.582 -2.01 -2.18 1 98.06 116 VAL A N 1
ATOM 877 C CA . VAL A 1 116 ? 7.402 -3.104 -1.229 1 98.06 116 VAL A CA 1
ATOM 878 C C . VAL A 1 116 ? 8.383 -4.23 -1.543 1 98.06 116 VAL A C 1
ATOM 880 O O . VAL A 1 116 ? 9.047 -4.754 -0.644 1 98.06 116 VAL A O 1
ATOM 883 N N . LEU A 1 117 ? 8.516 -4.578 -2.812 1 98 117 LEU A N 1
ATOM 884 C CA . LEU A 1 117 ? 9.445 -5.645 -3.172 1 98 117 LEU A CA 1
ATOM 885 C C . LEU A 1 117 ? 10.883 -5.246 -2.848 1 98 117 LEU A C 1
ATOM 887 O O . LEU A 1 117 ? 11.672 -6.07 -2.385 1 98 117 LEU A O 1
ATOM 891 N N . GLU A 1 118 ? 11.18 -4.004 -3.141 1 96.5 118 GLU A N 1
ATOM 892 C CA . GLU A 1 118 ? 12.523 -3.52 -2.838 1 96.5 118 GLU A CA 1
ATOM 893 C C . GLU A 1 118 ? 12.805 -3.582 -1.34 1 96.5 118 GLU A C 1
ATOM 895 O O . GLU A 1 118 ? 13.898 -3.959 -0.926 1 96.5 118 GLU A O 1
ATOM 900 N N . GLY A 1 119 ? 11.883 -3.174 -0.549 1 96.62 119 GLY A N 1
ATOM 901 C CA . GLY A 1 119 ? 12.031 -3.254 0.895 1 96.62 119 GLY A CA 1
ATOM 902 C C . GLY A 1 119 ? 12.234 -4.672 1.394 1 96.62 119 GLY A C 1
ATOM 903 O O . GLY A 1 119 ? 13.141 -4.934 2.188 1 96.62 119 GLY A O 1
ATOM 904 N N . LEU A 1 120 ? 11.367 -5.602 0.877 1 97.88 120 LEU A N 1
ATOM 905 C CA . LEU A 1 120 ? 11.469 -7.004 1.271 1 97.88 120 LEU A CA 1
ATOM 906 C C . LEU A 1 120 ? 12.805 -7.598 0.839 1 97.88 120 LEU A C 1
ATOM 908 O O . LEU A 1 120 ? 13.438 -8.328 1.604 1 97.88 120 LEU A O 1
ATOM 912 N N . ALA A 1 121 ? 13.203 -7.258 -0.373 1 97.19 121 ALA A N 1
ATOM 913 C CA . ALA A 1 121 ? 14.469 -7.766 -0.892 1 97.19 121 ALA A CA 1
ATOM 914 C C . ALA A 1 121 ? 15.641 -7.285 -0.039 1 97.19 121 ALA A C 1
ATOM 916 O O . ALA A 1 121 ? 16.547 -8.062 0.264 1 97.19 121 ALA A O 1
ATOM 917 N N . ARG A 1 122 ? 15.633 -6.066 0.317 1 94.75 122 ARG A N 1
ATOM 918 C CA . ARG A 1 122 ? 16.688 -5.516 1.163 1 94.75 122 ARG A CA 1
ATOM 919 C C . ARG A 1 122 ? 16.75 -6.246 2.5 1 94.75 122 ARG A C 1
ATOM 921 O O . ARG A 1 122 ? 17.844 -6.578 2.98 1 94.75 122 ARG A O 1
ATOM 928 N N . GLU A 1 123 ? 15.641 -6.488 3.074 1 95.44 123 GLU A N 1
ATOM 929 C CA . GLU A 1 123 ? 15.586 -7.195 4.348 1 95.44 123 GLU A CA 1
ATOM 930 C C . GLU A 1 123 ? 16.125 -8.617 4.211 1 95.44 123 GLU A C 1
ATOM 932 O O . GLU A 1 123 ? 16.672 -9.172 5.164 1 95.44 123 GLU A O 1
ATOM 937 N N . ASP A 1 124 ? 15.977 -9.148 3.021 1 96.06 124 ASP A N 1
ATOM 938 C CA . ASP A 1 124 ? 16.453 -10.5 2.744 1 96.06 124 ASP A CA 1
ATOM 939 C C . ASP A 1 124 ? 17.938 -10.477 2.346 1 96.06 124 ASP A C 1
ATOM 941 O O . ASP A 1 124 ? 18.516 -11.523 2.07 1 96.06 124 ASP A O 1
ATOM 945 N N . GLY A 1 125 ? 18.469 -9.281 2.189 1 92.81 125 GLY A N 1
ATOM 946 C CA . GLY A 1 125 ? 19.875 -9.164 1.83 1 92.81 125 GLY A CA 1
ATOM 947 C C . GLY A 1 125 ? 20.109 -9.156 0.331 1 92.81 125 GLY A C 1
ATOM 948 O O . GLY A 1 125 ? 21.203 -9.5 -0.133 1 92.81 125 GLY A O 1
ATOM 949 N N . HIS A 1 126 ? 18.969 -8.859 -0.35 1 89.69 126 HIS A N 1
ATOM 950 C CA . HIS A 1 126 ? 19.078 -8.781 -1.802 1 89.69 126 HIS A CA 1
ATOM 951 C C . HIS A 1 126 ? 19.094 -7.328 -2.273 1 89.69 126 HIS A C 1
ATOM 953 O O . HIS A 1 126 ? 18.453 -6.469 -1.665 1 89.69 126 HIS A O 1
ATOM 959 N N . GLU A 1 127 ? 20 -7.004 -3.209 1 79.69 127 GLU A N 1
ATOM 960 C CA . GLU A 1 127 ? 19.938 -5.719 -3.896 1 79.69 127 GLU A CA 1
ATOM 961 C C . GLU A 1 127 ? 19.281 -5.859 -5.266 1 79.69 127 GLU A C 1
ATOM 963 O O . GLU A 1 127 ? 19.719 -6.664 -6.09 1 79.69 127 GLU A O 1
ATOM 968 N N . LEU A 1 128 ? 18.109 -5.109 -5.359 1 82 128 LEU A N 1
ATOM 969 C CA . LEU A 1 128 ? 17.406 -5.223 -6.629 1 82 128 LEU A CA 1
ATOM 970 C C . LEU A 1 128 ? 18.062 -4.348 -7.695 1 82 128 LEU A C 1
ATOM 972 O O . LEU A 1 128 ? 18.594 -3.281 -7.387 1 82 128 LEU A O 1
ATOM 976 N N . ASP A 1 129 ? 18.359 -4.766 -8.93 1 64 129 ASP A N 1
ATOM 977 C CA . ASP A 1 129 ? 19.031 -4.109 -10.047 1 64 129 ASP A CA 1
ATOM 978 C C . ASP A 1 129 ? 18.141 -3.062 -10.695 1 64 129 ASP A C 1
ATOM 980 O O . ASP A 1 129 ? 16.906 -3.18 -10.656 1 64 129 ASP A O 1
ATOM 984 N N . MET B 1 1 ? 9.492 19.391 -6.527 1 89.69 1 MET B N 1
ATOM 985 C CA . MET B 1 1 ? 9.727 18.969 -5.148 1 89.69 1 MET B CA 1
ATOM 986 C C . MET B 1 1 ? 8.773 17.844 -4.75 1 89.69 1 MET B C 1
ATOM 988 O O . MET B 1 1 ? 7.59 17.875 -5.109 1 89.69 1 MET B O 1
ATOM 992 N N . THR B 1 2 ? 9.266 16.766 -4.188 1 97.69 2 THR B N 1
ATOM 993 C CA . THR B 1 2 ? 8.469 15.625 -3.76 1 97.69 2 THR B CA 1
ATOM 994 C C . THR B 1 2 ? 7.426 16.047 -2.732 1 97.69 2 THR B C 1
ATOM 996 O O . THR B 1 2 ? 7.719 16.844 -1.829 1 97.69 2 THR B O 1
ATOM 999 N N . ARG B 1 3 ? 6.195 15.625 -2.898 1 98.81 3 ARG B N 1
ATOM 1000 C CA . ARG B 1 3 ? 5.082 15.961 -2.014 1 98.81 3 ARG B CA 1
ATOM 1001 C C . ARG B 1 3 ? 4.43 14.695 -1.458 1 98.81 3 ARG B C 1
ATOM 1003 O O . A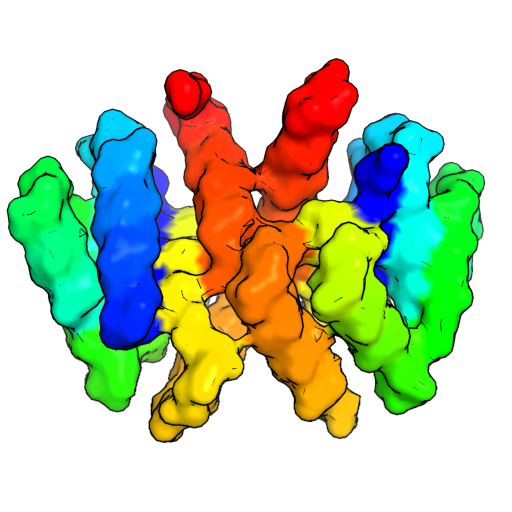RG B 1 3 ? 3.98 13.836 -2.219 1 98.81 3 ARG B O 1
ATOM 1010 N N . ILE B 1 4 ? 4.367 14.625 -0.123 1 98.81 4 ILE B N 1
ATOM 1011 C CA . ILE B 1 4 ? 3.893 13.422 0.542 1 98.81 4 ILE B CA 1
ATOM 1012 C C . ILE B 1 4 ? 2.705 13.758 1.438 1 98.81 4 ILE B C 1
ATOM 1014 O O . ILE B 1 4 ? 2.744 14.734 2.189 1 98.81 4 ILE B O 1
ATOM 1018 N N . ALA B 1 5 ? 1.659 12.969 1.317 1 98.94 5 ALA B N 1
ATOM 1019 C CA . ALA B 1 5 ? 0.5 13.125 2.193 1 98.94 5 ALA B CA 1
ATOM 1020 C C . ALA B 1 5 ? 0.574 12.156 3.373 1 98.94 5 ALA B C 1
ATOM 1022 O O . ALA B 1 5 ? 0.846 10.969 3.193 1 98.94 5 ALA B O 1
ATOM 1023 N N . LEU B 1 6 ? 0.384 12.68 4.551 1 98.81 6 LEU B N 1
ATOM 1024 C CA . LEU B 1 6 ? 0.299 11.891 5.773 1 98.81 6 LEU B CA 1
ATOM 1025 C C . LEU B 1 6 ? -1.09 11.992 6.395 1 98.81 6 LEU B C 1
ATOM 1027 O O . LEU B 1 6 ? -1.499 13.07 6.832 1 98.81 6 LEU B O 1
ATOM 1031 N N . ILE B 1 7 ? -1.811 10.891 6.406 1 98.62 7 ILE B N 1
ATOM 1032 C CA . ILE B 1 7 ? -3.186 10.797 6.883 1 98.62 7 ILE B CA 1
ATOM 1033 C C . ILE B 1 7 ? -3.283 9.734 7.969 1 98.62 7 ILE B C 1
ATOM 1035 O O . ILE B 1 7 ? -2.707 8.648 7.836 1 98.62 7 ILE B O 1
ATOM 1039 N N . ALA B 1 8 ? -3.979 10.039 9.055 1 98.31 8 ALA B N 1
ATOM 1040 C CA . ALA B 1 8 ? -4.148 9.039 10.102 1 98.31 8 ALA B CA 1
ATOM 1041 C C . ALA B 1 8 ? -5.527 9.156 10.75 1 98.31 8 ALA B C 1
ATOM 1043 O O . ALA B 1 8 ? -6.012 10.258 11 1 98.31 8 ALA B O 1
ATOM 1044 N N . HIS B 1 9 ? -6.152 8.055 10.938 1 97.56 9 HIS B N 1
ATOM 1045 C CA . HIS B 1 9 ? -7.273 8.023 11.867 1 97.56 9 HIS B CA 1
ATOM 1046 C C . HIS B 1 9 ? -6.82 8.367 13.281 1 97.56 9 HIS B C 1
ATOM 1048 O O . HIS B 1 9 ? -5.633 8.281 13.594 1 97.56 9 HIS B O 1
ATOM 1054 N N . ASP B 1 10 ? -7.797 8.719 14.125 1 95.31 10 ASP B N 1
ATOM 1055 C CA . ASP B 1 10 ? -7.48 9.25 15.445 1 95.31 10 ASP B CA 1
ATOM 1056 C C . ASP B 1 10 ? -6.66 8.258 16.266 1 95.31 10 ASP B C 1
ATOM 1058 O O . ASP B 1 10 ? -5.629 8.609 16.828 1 95.31 10 ASP B O 1
ATOM 1062 N N . ASP B 1 11 ? -7.02 7.016 16.281 1 96.5 11 ASP B N 1
ATOM 1063 C CA . ASP B 1 11 ? -6.371 6.016 17.125 1 96.5 11 ASP B CA 1
ATOM 1064 C C . ASP B 1 11 ? -5.012 5.613 16.547 1 96.5 11 ASP B C 1
ATOM 1066 O O . ASP B 1 11 ? -4.223 4.945 17.219 1 96.5 11 ASP B O 1
ATOM 1070 N N . GLU B 1 12 ? -4.703 6.113 15.359 1 97.81 12 GLU B N 1
ATOM 1071 C CA . GLU B 1 12 ? -3.434 5.781 14.719 1 97.81 12 GLU B CA 1
ATOM 1072 C C . GLU B 1 12 ? -2.48 6.973 14.727 1 97.81 12 GLU B C 1
ATOM 1074 O O . GLU B 1 12 ? -1.331 6.859 14.297 1 97.81 12 GLU B O 1
ATOM 1079 N N . LYS B 1 13 ? -2.924 8.133 15.219 1 97.94 13 LYS B N 1
ATOM 1080 C CA . LYS B 1 13 ? -2.109 9.344 15.18 1 97.94 13 LYS B CA 1
ATOM 1081 C C . LYS B 1 13 ? -0.831 9.172 15.992 1 97.94 13 LYS B C 1
ATOM 1083 O O . LYS B 1 13 ? 0.232 9.656 15.602 1 97.94 13 LYS B O 1
ATOM 1088 N N . PRO B 1 14 ? -0.886 8.445 17.141 1 98.19 14 PRO B N 1
ATOM 1089 C CA . PRO B 1 14 ? 0.392 8.219 17.812 1 98.19 14 PRO B CA 1
ATOM 1090 C C . PRO B 1 14 ? 1.396 7.465 16.953 1 98.19 14 PRO B C 1
ATOM 1092 O O . PRO B 1 14 ? 2.58 7.812 16.922 1 98.19 14 PRO B O 1
ATOM 1095 N N . GLU B 1 15 ? 0.925 6.457 16.25 1 98.31 15 GLU B N 1
ATOM 1096 C CA . GLU B 1 15 ? 1.794 5.719 15.336 1 98.31 15 GLU B CA 1
ATOM 1097 C C . GLU B 1 15 ? 2.305 6.621 14.219 1 98.31 15 GLU B C 1
ATOM 1099 O O . GLU B 1 15 ? 3.467 6.523 13.82 1 98.31 15 GLU B O 1
ATOM 1104 N N . MET B 1 16 ? 1.502 7.492 13.719 1 98.69 16 MET B N 1
ATOM 1105 C CA . MET B 1 16 ? 1.893 8.43 12.672 1 98.69 16 MET B CA 1
ATOM 1106 C C . MET B 1 16 ? 2.965 9.391 13.172 1 98.69 16 MET B C 1
ATOM 1108 O O . MET B 1 16 ? 3.908 9.711 12.445 1 98.69 16 MET B O 1
ATOM 1112 N N . ILE B 1 17 ? 2.789 9.875 14.375 1 98.69 17 ILE B N 1
ATOM 1113 C CA . ILE B 1 17 ? 3.779 10.773 14.961 1 98.69 17 ILE B CA 1
ATOM 1114 C C . ILE B 1 17 ? 5.117 10.047 15.102 1 98.69 17 ILE B C 1
ATOM 1116 O O . ILE B 1 17 ? 6.164 10.594 14.75 1 98.69 17 ILE B O 1
ATOM 1120 N N . ASP B 1 18 ? 5.07 8.797 15.57 1 98.69 18 ASP B N 1
ATOM 1121 C CA . ASP B 1 18 ? 6.281 7.992 15.664 1 98.69 18 ASP B CA 1
ATOM 1122 C C . ASP B 1 18 ? 6.945 7.828 14.305 1 98.69 18 ASP B C 1
ATOM 1124 O O . ASP B 1 18 ? 8.164 7.941 14.18 1 98.69 18 ASP B O 1
ATOM 1128 N N . PHE B 1 19 ? 6.156 7.59 13.297 1 98.62 19 PHE B N 1
ATOM 1129 C CA . PHE B 1 19 ? 6.629 7.461 11.922 1 98.62 19 PHE B CA 1
ATOM 1130 C C . PHE B 1 19 ? 7.297 8.75 11.453 1 98.62 19 PHE B C 1
ATOM 1132 O O . PHE B 1 19 ? 8.406 8.719 10.922 1 98.62 19 PHE B O 1
ATOM 1139 N N . ALA B 1 20 ? 6.617 9.852 11.68 1 98.56 20 ALA B N 1
ATOM 1140 C CA . ALA B 1 20 ? 7.141 11.148 11.258 1 98.56 20 ALA B CA 1
ATOM 1141 C C . ALA B 1 20 ? 8.438 11.484 11.984 1 98.56 20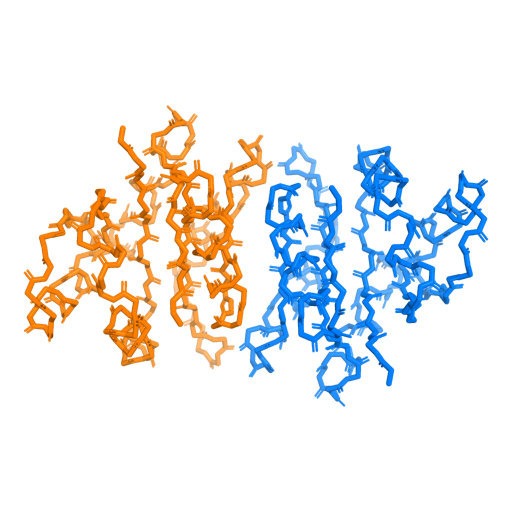 ALA B C 1
ATOM 1143 O O . ALA B 1 20 ? 9.367 12.031 11.391 1 98.56 20 ALA B O 1
ATOM 1144 N N . GLU B 1 21 ? 8.477 11.133 13.234 1 98.38 21 GLU B N 1
ATOM 1145 C CA . GLU B 1 21 ? 9.695 11.359 14.008 1 98.38 21 GLU B CA 1
ATOM 1146 C C . GLU B 1 21 ? 10.844 10.5 13.5 1 98.38 21 GLU B C 1
ATOM 1148 O O . GLU B 1 21 ? 11.984 10.961 13.406 1 98.38 21 GLU B O 1
ATOM 1153 N N . SER B 1 22 ? 10.57 9.266 13.211 1 97.62 22 SER B N 1
ATOM 1154 C CA . SER B 1 22 ? 11.586 8.328 12.742 1 97.62 22 SER B CA 1
ATOM 1155 C C . SER B 1 22 ? 12.195 8.773 11.422 1 97.62 22 SER B C 1
ATOM 1157 O O . SER B 1 22 ? 13.359 8.477 11.133 1 97.62 22 SER B O 1
ATOM 1159 N N . TYR B 1 23 ? 11.398 9.492 10.641 1 97.44 23 TYR B N 1
ATOM 1160 C CA . TYR B 1 23 ? 11.859 9.859 9.312 1 97.44 23 TYR B CA 1
ATOM 1161 C C . TYR B 1 23 ? 11.922 11.375 9.156 1 97.44 23 TYR B C 1
ATOM 1163 O O . TYR B 1 23 ? 11.781 11.906 8.047 1 97.44 23 TYR B O 1
ATOM 1171 N N . GLN B 1 24 ? 12.078 12.07 10.234 1 97.56 24 GLN B N 1
ATOM 1172 C CA . GLN B 1 24 ? 12 13.523 10.281 1 97.56 24 GLN B CA 1
ATOM 1173 C C . GLN B 1 24 ? 13.039 14.164 9.367 1 97.56 24 GLN B C 1
ATOM 1175 O O . GLN B 1 24 ? 12.773 15.195 8.742 1 97.56 24 GLN B O 1
ATOM 1180 N N . SER B 1 25 ? 14.211 13.602 9.234 1 96.56 25 SER B N 1
ATOM 1181 C CA . SER B 1 25 ? 15.281 14.164 8.414 1 96.56 25 SER B CA 1
ATOM 1182 C C . SER B 1 25 ? 14.867 14.234 6.949 1 96.56 25 SER B C 1
ATOM 1184 O O . SER B 1 25 ? 15.023 15.273 6.301 1 96.56 25 SER B O 1
ATOM 1186 N N . TYR B 1 26 ? 14.375 13.195 6.418 1 97.56 26 TYR B N 1
ATOM 1187 C CA . TYR B 1 26 ? 13.93 13.195 5.027 1 97.56 26 TYR B CA 1
ATOM 1188 C C . TYR B 1 26 ? 12.664 14.023 4.859 1 97.56 26 TYR B C 1
ATOM 1190 O O . TYR B 1 26 ? 12.539 14.797 3.908 1 97.56 26 TYR B O 1
ATOM 1198 N N . LEU B 1 27 ? 11.703 13.906 5.84 1 98 27 LEU B N 1
ATOM 1199 C CA . LEU B 1 27 ? 10.422 14.586 5.734 1 98 27 LEU B CA 1
ATOM 1200 C C . LEU B 1 27 ? 10.609 16.109 5.789 1 98 27 LEU B C 1
ATOM 1202 O O . LEU B 1 27 ? 9.781 16.859 5.27 1 98 27 LEU B O 1
ATOM 1206 N N . SER B 1 28 ? 11.734 16.531 6.324 1 97.5 28 SER B N 1
ATOM 1207 C CA . SER B 1 28 ? 12.016 17.969 6.379 1 97.5 28 SER B CA 1
ATOM 1208 C C . SER B 1 28 ? 12.461 18.5 5.023 1 97.5 28 SER B C 1
ATOM 1210 O O . SER B 1 28 ? 12.523 19.703 4.812 1 97.5 28 SER B O 1
ATOM 1212 N N . THR B 1 29 ? 12.773 17.625 4.082 1 97.25 29 THR B N 1
ATOM 1213 C CA . THR B 1 29 ? 13.305 18.047 2.785 1 97.25 29 THR B CA 1
ATOM 1214 C C . THR B 1 29 ? 12.211 18 1.721 1 97.25 29 THR B C 1
ATOM 1216 O O . THR B 1 29 ? 12.445 18.359 0.567 1 97.25 29 THR B O 1
ATOM 1219 N N . VAL B 1 30 ? 11.008 17.578 2.062 1 98.19 30 VAL B N 1
ATOM 1220 C CA . VAL B 1 30 ? 9.93 17.453 1.087 1 98.19 30 VAL B CA 1
ATOM 1221 C C . VAL B 1 30 ? 8.719 18.25 1.54 1 98.19 30 VAL B C 1
ATOM 1223 O O . VAL B 1 30 ? 8.672 18.75 2.672 1 98.19 30 VAL B O 1
ATOM 1226 N N . ASP B 1 31 ? 7.754 18.453 0.624 1 98.56 31 ASP B N 1
ATOM 1227 C CA . ASP B 1 31 ? 6.473 19.062 0.986 1 98.56 31 ASP B CA 1
ATOM 1228 C C . ASP B 1 31 ? 5.551 18.031 1.639 1 98.56 31 ASP B C 1
ATOM 1230 O O . ASP B 1 31 ? 5.395 16.922 1.129 1 98.56 31 ASP B O 1
ATOM 1234 N N . ILE B 1 32 ? 5.016 18.469 2.783 1 98.69 32 ILE B N 1
ATOM 1235 C CA . ILE B 1 32 ? 4.129 17.562 3.502 1 98.69 32 ILE B CA 1
ATOM 1236 C C . ILE B 1 32 ? 2.721 18.141 3.555 1 98.69 32 ILE B C 1
ATOM 1238 O O . ILE B 1 32 ? 2.543 19.328 3.879 1 98.69 32 ILE B O 1
ATOM 1242 N N . VAL B 1 33 ? 1.744 17.328 3.232 1 98.81 33 VAL B N 1
ATOM 1243 C CA . VAL B 1 33 ? 0.341 17.688 3.383 1 98.81 33 VAL B CA 1
ATOM 1244 C C . VAL B 1 33 ? -0.372 16.672 4.266 1 98.81 33 VAL B C 1
ATOM 1246 O O . VAL B 1 33 ? -0.103 15.477 4.18 1 98.81 33 VAL B O 1
ATOM 1249 N N . CYS B 1 34 ? -1.253 17.125 5.16 1 98.62 34 CYS B N 1
ATOM 1250 C CA . CYS B 1 34 ? -1.945 16.266 6.117 1 98.62 34 CYS B CA 1
ATOM 1251 C C . CYS B 1 34 ? -3.414 16.656 6.234 1 98.62 34 CYS B C 1
ATOM 1253 O O . CYS B 1 34 ? -3.805 17.75 5.824 1 98.62 34 CYS B O 1
ATOM 1255 N N . THR B 1 35 ? -4.156 15.695 6.688 1 96.5 35 THR B N 1
ATOM 1256 C CA . THR B 1 35 ? -5.477 16.094 7.168 1 96.5 35 THR B CA 1
ATOM 1257 C C . THR B 1 35 ? -5.363 16.875 8.477 1 96.5 35 THR B C 1
ATOM 1259 O O . THR B 1 35 ? -4.363 16.766 9.188 1 96.5 35 THR B O 1
ATOM 1262 N N . GLY B 1 36 ? -6.297 17.641 8.836 1 94.06 36 GLY B N 1
ATOM 1263 C CA . GLY B 1 36 ? -6.281 18.719 9.805 1 94.06 36 GLY B CA 1
ATOM 1264 C C . GLY B 1 36 ? -5.621 18.344 11.117 1 94.06 36 GLY B C 1
ATOM 1265 O O . GLY B 1 36 ? -4.527 18.812 11.43 1 94.06 36 GLY B O 1
ATOM 1266 N N . THR B 1 37 ? -6.176 17.406 11.844 1 94.81 37 THR B N 1
ATOM 1267 C CA . THR B 1 37 ? -5.652 17.125 13.18 1 94.81 37 THR B CA 1
ATOM 1268 C C . THR B 1 37 ? -4.367 16.312 13.102 1 94.81 37 THR B C 1
ATOM 1270 O O . THR B 1 37 ? -3.473 16.469 13.93 1 94.81 37 THR B O 1
ATOM 1273 N N . THR B 1 38 ? -4.23 15.469 12.164 1 97.56 38 THR B N 1
ATOM 1274 C CA . THR B 1 38 ? -2.986 14.742 11.945 1 97.56 38 THR B CA 1
ATOM 1275 C C . THR B 1 38 ? -1.824 15.711 11.734 1 97.56 38 THR B C 1
ATOM 1277 O O . THR B 1 38 ? -0.776 15.57 12.375 1 97.56 38 THR B O 1
ATOM 1280 N N . GLY B 1 39 ? -2.014 16.656 10.898 1 98.06 39 GLY B N 1
ATOM 1281 C CA . GLY B 1 39 ? -0.983 17.656 10.625 1 98.06 39 GLY B CA 1
ATOM 1282 C C . GLY B 1 39 ? -0.603 18.469 11.844 1 98.06 39 GLY B C 1
ATOM 1283 O O . GLY B 1 39 ? 0.578 18.75 12.07 1 98.06 39 GLY B O 1
ATOM 1284 N N . GLN B 1 40 ? -1.62 18.859 12.539 1 97.81 40 GLN B N 1
ATOM 1285 C CA . GLN B 1 40 ? -1.369 19.625 13.758 1 97.81 40 GLN B CA 1
ATOM 1286 C C . GLN B 1 40 ? -0.477 18.859 14.727 1 97.81 40 GLN B C 1
ATOM 1288 O O . GLN B 1 40 ? 0.497 19.406 15.25 1 97.81 40 GLN B O 1
ATOM 1293 N N . ARG B 1 41 ? -0.755 17.609 14.977 1 98.06 41 ARG B N 1
ATOM 1294 C CA . ARG B 1 41 ? -0.019 16.781 15.922 1 98.06 41 ARG B CA 1
ATOM 1295 C C . ARG B 1 41 ? 1.409 16.531 15.438 1 98.06 41 ARG B C 1
ATOM 1297 O O . ARG B 1 41 ? 2.338 16.469 16.25 1 98.06 41 ARG B O 1
ATOM 1304 N N . ILE B 1 42 ? 1.531 16.281 14.141 1 98.5 42 ILE B N 1
ATOM 1305 C CA . ILE B 1 42 ? 2.857 16.062 13.57 1 98.5 42 ILE B CA 1
ATOM 1306 C C . ILE B 1 42 ? 3.711 17.312 13.742 1 98.5 42 ILE B C 1
ATOM 1308 O O . ILE B 1 42 ? 4.859 17.234 14.188 1 98.5 42 ILE B O 1
ATOM 1312 N N . ALA B 1 43 ? 3.15 18.438 13.414 1 98.44 43 ALA B N 1
ATOM 1313 C CA . ALA B 1 43 ? 3.881 19.688 13.523 1 98.44 43 ALA B CA 1
ATOM 1314 C C . ALA B 1 43 ? 4.312 19.953 14.961 1 98.44 43 ALA B C 1
ATOM 1316 O O . ALA B 1 43 ? 5.449 20.359 15.211 1 98.44 43 ALA B O 1
ATOM 1317 N N . GLU B 1 44 ? 3.43 19.734 15.812 1 98.25 44 GLU B N 1
ATOM 1318 C CA . GLU B 1 44 ? 3.715 19.953 17.234 1 98.25 44 GLU B CA 1
ATOM 1319 C C . GLU B 1 44 ? 4.812 19.016 17.734 1 98.25 44 GLU B C 1
ATOM 1321 O O . GLU B 1 44 ? 5.668 19.422 18.516 1 98.25 44 GLU B O 1
ATOM 1326 N N . ALA B 1 45 ? 4.805 17.812 17.281 1 98.31 45 ALA B N 1
ATOM 1327 C CA . ALA B 1 45 ? 5.715 16.797 17.781 1 98.31 45 ALA B CA 1
ATOM 1328 C C . ALA B 1 45 ? 7.094 16.906 17.141 1 98.31 45 ALA B C 1
ATOM 1330 O O . ALA B 1 45 ? 8.109 16.578 17.766 1 98.31 45 ALA B O 1
ATOM 1331 N N . THR B 1 46 ? 7.176 17.375 15.922 1 98 46 THR B N 1
ATOM 1332 C CA . THR B 1 46 ? 8.422 17.25 15.172 1 98 46 THR B CA 1
ATOM 1333 C C . THR B 1 46 ? 8.945 18.625 14.766 1 98 46 THR B C 1
ATOM 1335 O O . THR B 1 46 ? 10.109 18.766 14.383 1 98 46 THR B O 1
ATOM 1338 N N . GLY B 1 47 ? 8.078 19.594 14.695 1 98.06 47 GLY B N 1
ATOM 1339 C CA . GLY B 1 47 ? 8.438 20.922 14.188 1 98.06 47 GLY B CA 1
ATOM 1340 C C . GLY B 1 47 ? 8.422 21 12.672 1 98.06 47 GLY B C 1
ATOM 1341 O O . GLY B 1 47 ? 8.742 22.031 12.094 1 98.06 47 GLY B O 1
ATOM 1342 N N . LEU B 1 48 ? 8.031 19.953 12 1 98.31 48 LEU B N 1
ATOM 1343 C CA . LEU B 1 48 ? 7.957 19.938 10.539 1 98.31 48 LEU B CA 1
ATOM 1344 C C . LEU B 1 48 ? 6.91 20.938 10.039 1 98.31 48 LEU B C 1
ATOM 1346 O O . LEU B 1 48 ? 5.848 21.078 10.648 1 98.31 48 LEU B O 1
ATOM 1350 N N . GLU B 1 49 ? 7.211 21.594 8.984 1 97.75 49 GLU B N 1
ATOM 1351 C CA . GLU B 1 49 ? 6.195 22.391 8.289 1 97.75 49 GLU B CA 1
ATOM 1352 C C . GLU B 1 49 ? 5.238 21.484 7.512 1 97.75 49 GLU B C 1
ATOM 1354 O O . GLU B 1 49 ? 5.672 20.656 6.703 1 97.75 49 GLU B O 1
ATOM 1359 N N . VAL B 1 50 ? 3.965 21.672 7.758 1 98.06 50 VAL B N 1
ATOM 1360 C CA . VAL B 1 50 ? 2.975 20.812 7.113 1 98.06 50 VAL B CA 1
ATOM 1361 C C . VAL B 1 50 ? 1.823 21.656 6.582 1 98.06 50 VAL B C 1
ATOM 1363 O O . VAL B 1 50 ? 1.414 22.625 7.223 1 98.06 50 VAL B O 1
ATOM 1366 N N . GLU B 1 51 ? 1.386 21.406 5.422 1 98.62 51 GLU B N 1
ATOM 1367 C CA . GLU B 1 51 ? 0.108 21.922 4.941 1 98.62 51 GLU B CA 1
ATOM 1368 C C . GLU B 1 51 ? -1.06 21.109 5.492 1 98.62 51 GLU B C 1
ATOM 1370 O O . GLU B 1 51 ? -1.081 19.891 5.375 1 98.62 51 GLU B O 1
ATOM 1375 N N . ARG B 1 52 ? -1.979 21.781 6.09 1 98.25 52 ARG B N 1
ATOM 1376 C CA . ARG B 1 52 ? -3.111 21.094 6.691 1 98.25 52 ARG B CA 1
ATOM 1377 C C . ARG B 1 52 ? -4.379 21.297 5.867 1 98.25 52 ARG B C 1
ATOM 1379 O O . ARG B 1 52 ? -4.762 22.422 5.566 1 98.25 52 ARG B O 1
ATOM 1386 N N . LYS B 1 53 ? -5.043 20.188 5.512 1 98.25 53 LYS B N 1
ATOM 1387 C CA . LYS B 1 53 ? -6.363 20.172 4.891 1 98.25 53 LYS B CA 1
ATOM 1388 C C . LYS B 1 53 ? -7.465 20.078 5.945 1 98.25 53 LYS B C 1
ATOM 1390 O O . LYS B 1 53 ? -7.215 20.297 7.133 1 98.25 53 LYS B O 1
ATOM 1395 N N . GLN B 1 54 ? -8.695 19.922 5.492 1 97.44 54 GLN B N 1
ATOM 1396 C CA . GLN B 1 54 ? -9.773 19.609 6.426 1 97.44 54 GLN B CA 1
ATOM 1397 C C . GLN B 1 54 ? -9.555 18.266 7.109 1 97.44 54 GLN B C 1
ATOM 1399 O O . GLN B 1 54 ? -8.727 17.469 6.66 1 97.44 54 GLN B O 1
ATOM 1404 N N . SER B 1 55 ? -10.32 18.141 8.164 1 95.62 55 SER B N 1
ATOM 1405 C CA . SER B 1 55 ? -10.289 16.812 8.766 1 95.62 55 SER B CA 1
ATOM 1406 C C . SER B 1 55 ? -10.852 15.758 7.809 1 95.62 55 SER B C 1
ATOM 1408 O O . SER B 1 55 ? -11.641 16.078 6.922 1 95.62 55 SER B O 1
ATOM 1410 N N . GLY B 1 56 ? -10.375 14.523 7.926 1 93.31 56 GLY B N 1
ATOM 1411 C CA . GLY B 1 56 ? -10.781 13.445 7.031 1 93.31 56 GLY B CA 1
ATOM 1412 C C . GLY B 1 56 ? -12.281 13.398 6.801 1 93.31 56 GLY B C 1
ATOM 1413 O O . GLY B 1 56 ? -12.75 13.578 5.676 1 93.31 56 GLY B O 1
ATOM 1414 N N . PRO B 1 57 ? -13.062 13.297 7.922 1 93.69 57 PRO B N 1
ATOM 1415 C CA . PRO B 1 57 ? -14.516 13.188 7.789 1 93.69 57 PRO B CA 1
ATOM 1416 C C . PRO B 1 57 ? -15.148 14.461 7.219 1 93.69 57 PRO B C 1
ATOM 1418 O O . PRO B 1 57 ? -16.266 14.406 6.691 1 93.69 57 PRO B O 1
ATOM 1421 N N . LEU B 1 58 ? -14.492 15.531 7.246 1 96.25 58 LEU B N 1
ATOM 1422 C CA . LEU B 1 58 ? -15.055 16.797 6.773 1 96.25 58 LEU B CA 1
ATOM 1423 C C . LEU B 1 58 ? -14.578 17.094 5.355 1 96.25 58 LEU B C 1
ATOM 1425 O O . LEU B 1 58 ? -14.75 18.219 4.867 1 96.25 58 LEU B O 1
ATOM 1429 N N . GLY B 1 59 ? -13.898 16.094 4.738 1 95.75 59 GLY B N 1
ATOM 1430 C CA . GLY B 1 59 ? -13.555 16.266 3.336 1 95.75 59 GLY B CA 1
ATOM 1431 C C . GLY B 1 59 ? -12.062 16.266 3.082 1 95.75 59 GLY B C 1
ATOM 1432 O O . GLY B 1 59 ? -11.617 16.375 1.936 1 95.75 59 GLY B O 1
ATOM 1433 N N . GLY B 1 60 ? -11.266 16.203 4.133 1 97.19 60 GLY B N 1
ATOM 1434 C CA . GLY B 1 60 ? -9.82 16.203 3.965 1 97.19 60 GLY B CA 1
ATOM 1435 C C . GLY B 1 60 ? -9.32 15.086 3.064 1 97.19 60 GLY B C 1
ATOM 1436 O O . GLY B 1 60 ? -8.391 15.281 2.277 1 97.19 60 GLY B O 1
ATOM 1437 N N . ASP B 1 61 ? -9.844 13.898 3.182 1 97.06 61 ASP B N 1
ATOM 1438 C CA . ASP B 1 61 ? -9.477 12.781 2.314 1 97.06 61 ASP B CA 1
ATOM 1439 C C . ASP B 1 61 ? -9.742 13.117 0.849 1 97.06 61 ASP B C 1
ATOM 1441 O O . ASP B 1 61 ? -8.93 12.805 -0.021 1 97.06 61 ASP B O 1
ATOM 1445 N N . MET B 1 62 ? -10.867 13.727 0.599 1 97.25 62 MET B N 1
ATOM 1446 C CA . MET B 1 62 ? -11.242 14.078 -0.769 1 97.25 62 MET B CA 1
ATOM 1447 C C . MET B 1 62 ? -10.328 15.164 -1.326 1 97.25 62 MET B C 1
ATOM 1449 O O . MET B 1 62 ? -9.984 15.141 -2.508 1 97.25 62 MET B O 1
ATOM 1453 N N . GLU B 1 63 ? -9.953 16.125 -0.453 1 98.38 63 GLU B N 1
ATOM 1454 C CA . GLU B 1 63 ? -9.016 17.156 -0.879 1 98.38 63 GLU B CA 1
ATOM 1455 C C . GLU B 1 63 ? -7.695 16.547 -1.335 1 98.38 63 GLU B C 1
ATOM 1457 O O . GLU B 1 63 ? -7.18 16.906 -2.398 1 98.38 63 GLU B O 1
ATOM 1462 N N . ILE B 1 64 ? -7.184 15.648 -0.562 1 98.38 64 ILE B N 1
ATOM 1463 C CA . ILE B 1 64 ? -5.926 14.984 -0.901 1 98.38 64 ILE B CA 1
ATOM 1464 C C . ILE B 1 64 ? -6.125 14.102 -2.133 1 98.38 64 ILE B C 1
ATOM 1466 O O . ILE B 1 64 ? -5.262 14.055 -3.014 1 98.38 64 ILE B O 1
ATOM 1470 N N . GLY B 1 65 ? -7.266 13.445 -2.166 1 98.25 65 GLY B N 1
ATOM 1471 C CA . GLY B 1 65 ? -7.598 12.672 -3.348 1 98.25 65 GLY B CA 1
ATOM 1472 C C . GLY B 1 65 ? -7.609 13.492 -4.621 1 98.25 65 GLY B C 1
ATOM 1473 O O . GLY B 1 65 ? -7.133 13.047 -5.664 1 98.25 65 GLY B O 1
ATOM 1474 N N . ALA B 1 66 ? -8.164 14.688 -4.547 1 98.44 66 ALA B N 1
ATOM 1475 C CA . ALA B 1 66 ? -8.195 15.578 -5.703 1 98.44 66 ALA B CA 1
ATOM 1476 C C . ALA B 1 66 ? -6.785 15.945 -6.148 1 98.44 66 ALA B C 1
ATOM 1478 O O . ALA B 1 66 ? -6.512 16.031 -7.348 1 98.44 66 ALA B O 1
ATOM 1479 N N . GLU B 1 67 ? -5.953 16.156 -5.227 1 98.38 67 GLU B N 1
ATOM 1480 C CA . GLU B 1 67 ? -4.566 16.453 -5.566 1 98.38 67 GLU B CA 1
ATOM 1481 C C . GLU B 1 67 ? -3.883 15.25 -6.211 1 98.38 67 GLU B C 1
ATOM 1483 O O . GLU B 1 67 ? -3.123 15.398 -7.168 1 98.38 67 GLU B O 1
ATOM 1488 N N . ALA B 1 68 ? -4.102 14.055 -5.668 1 98.38 68 ALA B N 1
ATOM 1489 C CA . ALA B 1 68 ? -3.559 12.836 -6.27 1 98.38 68 ALA B CA 1
ATOM 1490 C C . ALA B 1 68 ? -4.07 12.656 -7.695 1 98.38 68 ALA B C 1
ATOM 1492 O O . ALA B 1 68 ? -3.311 12.297 -8.594 1 98.38 68 ALA B O 1
ATOM 1493 N N . ALA B 1 69 ? -5.32 13.016 -7.906 1 98.19 69 ALA B N 1
ATOM 1494 C CA . ALA B 1 69 ? -5.941 12.883 -9.219 1 98.19 69 ALA B CA 1
ATOM 1495 C C . ALA B 1 69 ? -5.309 13.836 -10.227 1 98.19 69 ALA B C 1
ATOM 1497 O O . ALA B 1 69 ? -5.371 13.609 -11.438 1 98.19 69 ALA B O 1
ATOM 1498 N N . ASN B 1 70 ? -4.656 14.883 -9.711 1 98.06 70 ASN B N 1
ATOM 1499 C CA . ASN B 1 70 ? -4.008 15.875 -10.562 1 98.06 70 ASN B CA 1
ATOM 1500 C C . ASN B 1 70 ? -2.49 15.734 -10.531 1 98.06 70 ASN B C 1
ATOM 1502 O O . ASN B 1 70 ? -1.768 16.672 -10.852 1 98.06 70 ASN B O 1
ATOM 1506 N N . ASP B 1 71 ? -2.062 14.594 -10.047 1 97.62 71 ASP B N 1
ATOM 1507 C CA . ASP B 1 71 ? -0.651 14.219 -10.031 1 97.62 71 ASP B CA 1
ATOM 1508 C C . ASP B 1 71 ? 0.173 15.203 -9.211 1 97.62 71 ASP B C 1
ATOM 1510 O O . ASP B 1 71 ? 1.289 15.562 -9.594 1 97.62 71 ASP B O 1
ATOM 1514 N N . ARG B 1 72 ? -0.458 15.656 -8.047 1 98.06 72 ARG B N 1
ATOM 1515 C CA . ARG B 1 72 ? 0.217 16.625 -7.188 1 98.06 72 ARG B CA 1
ATOM 1516 C C . ARG B 1 72 ? 0.668 15.977 -5.883 1 98.06 72 ARG B C 1
ATOM 1518 O O . ARG B 1 72 ? 1.026 16.672 -4.93 1 98.06 72 ARG B O 1
ATOM 1525 N N . ILE B 1 73 ? 0.585 14.688 -5.797 1 98.69 73 ILE B N 1
ATOM 1526 C CA . ILE B 1 73 ? 1.057 13.914 -4.652 1 98.69 73 ILE B CA 1
ATOM 1527 C C . ILE B 1 73 ? 1.973 12.789 -5.129 1 98.69 73 ILE B C 1
ATOM 1529 O O . ILE B 1 73 ? 1.596 12 -6 1 98.69 73 ILE B O 1
ATOM 1533 N N . ASP B 1 74 ? 3.098 12.68 -4.508 1 98.75 74 ASP B N 1
ATOM 1534 C CA . ASP B 1 74 ? 4.078 11.68 -4.941 1 98.75 74 ASP B CA 1
ATOM 1535 C C . ASP B 1 74 ? 3.996 10.422 -4.082 1 98.75 74 ASP B C 1
ATOM 1537 O O . ASP B 1 74 ? 4.527 9.375 -4.457 1 98.75 74 ASP B O 1
ATOM 1541 N N . GLY B 1 75 ? 3.369 10.5 -2.957 1 98.81 75 GLY B N 1
ATOM 1542 C CA . GLY B 1 75 ? 3.146 9.367 -2.07 1 98.81 75 GLY B CA 1
ATOM 1543 C C . GLY B 1 75 ? 2.166 9.664 -0.952 1 98.81 75 GLY B C 1
ATOM 1544 O O . GLY B 1 75 ? 2.031 10.82 -0.532 1 98.81 75 GLY B O 1
ATOM 1545 N N . ILE B 1 76 ? 1.493 8.656 -0.515 1 98.88 76 ILE B N 1
ATOM 1546 C CA . ILE B 1 76 ? 0.52 8.805 0.562 1 98.88 76 ILE B CA 1
ATOM 1547 C C . ILE B 1 76 ? 0.747 7.715 1.611 1 98.88 76 ILE B C 1
ATOM 1549 O O . ILE B 1 76 ? 0.884 6.539 1.274 1 98.88 76 ILE B O 1
ATOM 1553 N N . VAL B 1 77 ? 0.875 8.125 2.803 1 98.88 77 VAL B N 1
ATOM 1554 C CA . VAL B 1 77 ? 0.77 7.223 3.947 1 98.88 77 VAL B CA 1
ATOM 1555 C C . VAL B 1 77 ? -0.551 7.465 4.676 1 98.88 77 VAL B C 1
ATOM 1557 O O . VAL B 1 77 ? -0.819 8.578 5.137 1 98.88 77 VAL B O 1
ATOM 1560 N N . PHE B 1 78 ? -1.38 6.465 4.688 1 98.75 78 PHE B N 1
ATOM 1561 C CA . PHE B 1 78 ? -2.668 6.52 5.367 1 98.75 78 PHE B CA 1
ATOM 1562 C C . PHE B 1 78 ? -2.777 5.414 6.41 1 98.75 78 PHE B C 1
ATOM 1564 O O . PHE B 1 78 ? -3.129 4.277 6.082 1 98.75 78 PHE B O 1
ATOM 1571 N N . LEU B 1 79 ? -2.525 5.777 7.668 1 98.44 79 LEU B N 1
ATOM 1572 C CA . LEU B 1 79 ? -2.672 4.809 8.75 1 98.44 79 LEU B CA 1
ATOM 1573 C C . LEU B 1 79 ? -4.113 4.77 9.25 1 98.44 79 LEU B C 1
ATOM 1575 O O . LEU B 1 79 ? -4.551 5.684 9.953 1 98.44 79 LEU B O 1
ATOM 1579 N N . ARG B 1 80 ? -4.805 3.705 8.93 1 97 80 ARG B N 1
ATOM 1580 C CA . ARG B 1 80 ? -6.223 3.531 9.227 1 97 80 ARG B CA 1
ATOM 1581 C C . ARG B 1 80 ? -6.418 2.703 10.492 1 97 80 ARG B C 1
ATOM 1583 O O . ARG B 1 80 ? -5.574 1.873 10.836 1 97 80 ARG B O 1
ATOM 1590 N N . ASP B 1 81 ? -7.473 2.988 11.195 1 96.62 81 ASP B N 1
ATOM 1591 C CA . ASP B 1 81 ? -7.875 2.162 12.328 1 96.62 81 ASP B CA 1
ATOM 1592 C C . ASP B 1 81 ? -8.727 0.98 11.875 1 96.62 81 ASP B C 1
ATOM 1594 O O . ASP B 1 81 ? -9.93 1.125 11.648 1 96.62 81 ASP B O 1
ATOM 1598 N N . PRO B 1 82 ? -8.109 -0.198 11.773 1 94.12 82 PRO B N 1
ATOM 1599 C CA . PRO B 1 82 ? -8.844 -1.343 11.219 1 94.12 82 PRO B CA 1
ATOM 1600 C C . PRO B 1 82 ? -9.82 -1.956 12.219 1 94.12 82 PRO B C 1
ATOM 1602 O O . PRO B 1 82 ? -10.57 -2.869 11.875 1 94.12 82 PRO B O 1
ATOM 1605 N N . LEU B 1 83 ? -9.898 -1.482 13.438 1 95 83 LEU B N 1
ATOM 1606 C CA . LEU B 1 83 ? -10.703 -2.104 14.484 1 95 83 LEU B CA 1
ATOM 1607 C C . LEU B 1 83 ? -11.945 -1.273 14.781 1 95 83 LEU B C 1
ATOM 1609 O O . LEU B 1 83 ? -12.805 -1.691 15.562 1 95 83 LEU B O 1
ATOM 1613 N N . THR B 1 84 ? -12.008 -0.095 14.18 1 92.06 84 THR B N 1
ATOM 1614 C CA . THR B 1 84 ? -13.141 0.795 14.414 1 92.06 84 THR B CA 1
ATOM 1615 C C . THR B 1 84 ? -13.82 1.158 13.094 1 92.06 84 THR B C 1
ATOM 1617 O O . THR B 1 84 ? -13.156 1.535 12.125 1 92.06 84 THR B O 1
ATOM 1620 N N . ALA B 1 85 ? -15.156 1.02 13.078 1 89.44 85 ALA B N 1
ATOM 1621 C CA . ALA B 1 85 ? -15.906 1.409 11.883 1 89.44 85 ALA B CA 1
ATOM 1622 C C . ALA B 1 85 ? -15.781 2.906 11.625 1 89.44 85 ALA B C 1
ATOM 1624 O O . ALA B 1 85 ? -15.859 3.715 12.555 1 89.44 85 ALA B O 1
ATOM 1625 N N . GLN B 1 86 ? -15.516 3.279 10.297 1 90.38 86 GLN B N 1
ATOM 1626 C CA . GLN B 1 86 ? -15.375 4.684 9.922 1 90.38 86 GLN B CA 1
ATOM 1627 C C . GLN B 1 86 ? -16.625 5.18 9.195 1 90.38 86 GLN B C 1
ATOM 1629 O O . GLN B 1 86 ? -16.984 4.652 8.141 1 90.38 86 GLN B O 1
ATOM 1634 N N . PRO B 1 87 ? -17.312 6.234 9.734 1 90.75 87 PRO B N 1
ATOM 1635 C CA . PRO B 1 87 ? -18.5 6.762 9.055 1 90.75 87 PRO B CA 1
ATOM 1636 C C . PRO B 1 87 ? -18.203 7.273 7.652 1 90.75 87 PRO B C 1
ATOM 1638 O O . PRO B 1 87 ? -19.078 7.277 6.789 1 90.75 87 PRO B O 1
ATOM 1641 N N . HIS B 1 88 ? -17.016 7.66 7.41 1 93.5 88 HIS B N 1
ATOM 1642 C CA . HIS B 1 88 ? -16.641 8.227 6.121 1 93.5 88 HIS B CA 1
ATOM 1643 C C . HIS B 1 88 ? -15.883 7.207 5.273 1 93.5 88 HIS B C 1
ATOM 1645 O O . HIS B 1 88 ? -15 7.574 4.488 1 93.5 88 HIS B O 1
ATOM 1651 N N . GLU B 1 89 ? -16.141 5.934 5.375 1 92.94 89 GLU B N 1
ATOM 1652 C CA . GLU B 1 89 ? -15.531 4.836 4.637 1 92.94 89 GLU B CA 1
ATOM 1653 C C . GLU B 1 89 ? -15.586 5.082 3.133 1 92.94 89 GLU B C 1
ATOM 1655 O O . GLU B 1 89 ? -14.633 4.793 2.414 1 92.94 89 GLU B O 1
ATOM 1660 N N . PRO B 1 90 ? -16.719 5.688 2.557 1 92.69 90 PRO B N 1
ATOM 1661 C CA . PRO B 1 90 ? -16.719 5.957 1.116 1 92.69 90 PRO B CA 1
ATOM 1662 C C . PRO B 1 90 ? -15.594 6.895 0.69 1 92.69 90 PRO B C 1
ATOM 1664 O O . PRO B 1 90 ? -15.016 6.723 -0.388 1 92.69 90 PRO B O 1
ATOM 1667 N N . ASP B 1 91 ? -15.281 7.891 1.495 1 94.06 91 ASP B N 1
ATOM 1668 C CA . ASP B 1 91 ? -14.18 8.805 1.205 1 94.06 91 ASP B CA 1
ATOM 1669 C C . ASP B 1 91 ? -12.844 8.07 1.168 1 94.06 91 ASP B C 1
ATOM 1671 O O . ASP B 1 91 ? -12.008 8.336 0.303 1 94.06 91 ASP B O 1
ATOM 1675 N N . ILE B 1 92 ? -12.648 7.18 2.139 1 94.19 92 ILE B N 1
ATOM 1676 C CA . ILE B 1 92 ? -11.422 6.395 2.232 1 94.19 92 ILE B CA 1
ATOM 1677 C C . ILE B 1 92 ? -11.266 5.531 0.983 1 94.19 92 ILE B C 1
ATOM 1679 O O . ILE B 1 92 ? -10.227 5.566 0.324 1 94.19 92 ILE B O 1
ATOM 1683 N N . SER B 1 93 ? -12.344 4.801 0.644 1 94.06 93 SER B N 1
ATOM 1684 C CA . SER B 1 93 ? -12.336 3.93 -0.527 1 94.06 93 SER B CA 1
ATOM 1685 C C . SER B 1 93 ? -12.062 4.719 -1.802 1 94.06 93 SER B C 1
ATOM 1687 O O . SER B 1 93 ? -11.344 4.25 -2.689 1 94.06 93 SER B O 1
ATOM 1689 N N . ALA B 1 94 ? -12.648 5.93 -1.895 1 95.5 94 ALA B N 1
ATOM 1690 C CA . ALA B 1 94 ? -12.43 6.789 -3.055 1 95.5 94 ALA B CA 1
ATOM 1691 C C . ALA B 1 94 ? -10.969 7.207 -3.16 1 95.5 94 ALA B C 1
ATOM 1693 O O . ALA B 1 94 ? -10.398 7.219 -4.254 1 95.5 94 ALA B O 1
ATOM 1694 N N . LEU B 1 95 ? -10.383 7.527 -2.092 1 96.81 95 LEU B N 1
ATOM 1695 C CA . LEU B 1 95 ? -8.977 7.914 -2.07 1 96.81 95 LEU B CA 1
ATOM 1696 C C . LEU B 1 95 ? -8.094 6.758 -2.523 1 96.81 95 LEU B C 1
ATOM 1698 O O . LEU B 1 95 ? -7.215 6.941 -3.369 1 96.81 95 LEU B O 1
ATOM 1702 N N . LEU B 1 96 ? -8.32 5.555 -1.945 1 96.69 96 LEU B N 1
ATOM 1703 C CA . LEU B 1 96 ? -7.543 4.383 -2.334 1 96.69 96 LEU B CA 1
ATOM 1704 C C . LEU B 1 96 ? -7.684 4.109 -3.828 1 96.69 96 LEU B C 1
ATOM 1706 O O . LEU B 1 96 ? -6.691 3.842 -4.512 1 96.69 96 LEU B O 1
ATOM 1710 N N . ARG B 1 97 ? -8.859 4.207 -4.328 1 95.75 97 ARG B N 1
ATOM 1711 C CA . ARG B 1 97 ? -9.133 3.945 -5.734 1 95.75 97 ARG B CA 1
ATOM 1712 C C . ARG B 1 97 ? -8.398 4.941 -6.629 1 95.75 97 ARG B C 1
ATOM 1714 O O . ARG B 1 97 ? -7.832 4.562 -7.652 1 95.75 97 ARG B O 1
ATOM 1721 N N . ILE B 1 98 ? -8.445 6.238 -6.281 1 97.94 98 ILE B N 1
ATOM 1722 C CA . ILE B 1 98 ? -7.809 7.262 -7.098 1 97.94 98 ILE B CA 1
ATOM 1723 C C . ILE B 1 98 ? -6.305 7.008 -7.172 1 97.94 98 ILE B C 1
ATOM 1725 O O . ILE B 1 98 ? -5.676 7.246 -8.203 1 97.94 98 ILE B O 1
ATOM 1729 N N . CYS B 1 99 ? -5.723 6.523 -6.066 1 98.25 99 CYS B N 1
ATOM 1730 C CA . CYS B 1 99 ? -4.301 6.184 -6.078 1 98.25 99 CYS B CA 1
ATOM 1731 C C . CYS B 1 99 ? -4.02 5.055 -7.062 1 98.25 99 CYS B C 1
ATOM 1733 O O . CYS B 1 99 ? -3.01 5.082 -7.77 1 98.25 99 CYS B O 1
ATOM 1735 N N . ASP B 1 100 ? -4.891 4.066 -7.098 1 97.06 100 ASP B N 1
ATOM 1736 C CA . ASP B 1 100 ? -4.758 2.982 -8.07 1 97.06 100 ASP B CA 1
ATOM 1737 C C . ASP B 1 100 ? -4.844 3.512 -9.5 1 97.06 100 ASP B C 1
ATOM 1739 O O . ASP B 1 100 ? -4.074 3.094 -10.367 1 97.06 100 ASP B O 1
ATOM 1743 N N . VAL B 1 101 ? -5.762 4.449 -9.742 1 97.69 101 VAL B N 1
ATOM 1744 C CA . VAL B 1 101 ? -5.996 5 -11.07 1 97.69 101 VAL B CA 1
ATOM 1745 C C . VAL B 1 101 ? -4.75 5.75 -11.547 1 97.69 101 VAL B C 1
ATOM 1747 O O . VAL B 1 101 ? -4.336 5.609 -12.695 1 97.69 101 VAL B O 1
ATOM 1750 N N . HIS B 1 102 ? -4.102 6.477 -10.68 1 98 102 HIS B N 1
ATOM 1751 C CA . HIS B 1 102 ? -3.035 7.395 -11.062 1 98 102 HIS B CA 1
ATOM 1752 C C . HIS B 1 102 ? -1.669 6.84 -10.672 1 98 102 HIS B C 1
ATOM 1754 O O . HIS B 1 102 ? -0.651 7.52 -10.836 1 98 102 HIS B O 1
ATOM 1760 N N . ASP B 1 103 ? -1.675 5.617 -10.102 1 98.38 103 ASP B N 1
ATOM 1761 C CA . ASP B 1 103 ? -0.468 4.934 -9.648 1 98.38 103 ASP B CA 1
ATOM 1762 C C . ASP B 1 103 ? 0.297 5.785 -8.633 1 98.38 103 ASP B C 1
ATOM 1764 O O . ASP B 1 103 ? 1.524 5.879 -8.695 1 98.38 103 ASP B O 1
ATOM 1768 N N . THR B 1 104 ? -0.459 6.5 -7.797 1 98.56 104 THR B N 1
ATOM 1769 C CA . THR B 1 104 ? 0.155 7.203 -6.672 1 98.56 104 THR B CA 1
ATOM 1770 C C . THR B 1 104 ? 0.539 6.223 -5.566 1 98.56 104 THR B C 1
ATOM 1772 O O . THR B 1 104 ? -0.323 5.547 -5.004 1 98.56 104 THR B O 1
ATOM 1775 N N . PRO B 1 105 ? 1.855 6.133 -5.234 1 98.56 105 PRO B N 1
ATOM 1776 C CA . PRO B 1 105 ? 2.234 5.207 -4.164 1 98.56 105 PRO B CA 1
ATOM 1777 C C . PRO B 1 105 ? 1.451 5.441 -2.875 1 98.56 105 PRO B C 1
ATOM 1779 O O . PRO B 1 105 ? 1.337 6.578 -2.416 1 98.56 105 PRO B O 1
ATOM 1782 N N . LEU B 1 106 ? 0.906 4.383 -2.363 1 98.44 106 LEU B N 1
ATOM 1783 C CA . LEU B 1 106 ? 0.073 4.445 -1.168 1 98.44 106 LEU B CA 1
ATOM 1784 C C . LEU B 1 106 ? 0.439 3.332 -0.191 1 98.44 106 LEU B C 1
ATOM 1786 O O . LEU B 1 106 ? 0.654 2.189 -0.599 1 98.44 106 LEU B O 1
ATOM 1790 N N . ALA B 1 107 ? 0.572 3.668 1.069 1 98.75 107 ALA B N 1
ATOM 1791 C CA . ALA B 1 107 ? 0.814 2.707 2.143 1 98.75 107 ALA B CA 1
ATOM 1792 C C . ALA B 1 107 ? -0.233 2.84 3.244 1 98.75 107 ALA B C 1
ATOM 1794 O O . ALA B 1 107 ? -0.549 3.949 3.678 1 98.75 107 ALA B O 1
ATOM 1795 N N . THR B 1 108 ? -0.76 1.686 3.688 1 98.31 108 THR B N 1
ATOM 1796 C CA . THR B 1 108 ? -1.748 1.725 4.762 1 98.31 108 THR B CA 1
ATOM 1797 C C . THR B 1 108 ? -1.24 0.979 5.992 1 98.31 108 THR B C 1
ATOM 1799 O O . THR B 1 108 ? -1.897 0.97 7.035 1 98.31 108 THR B O 1
ATOM 1802 N N . THR B 1 109 ? -0.105 0.34 5.895 1 98.31 109 THR B N 1
ATOM 1803 C CA . THR B 1 109 ? 0.544 -0.283 7.043 1 98.31 109 THR B CA 1
ATOM 1804 C C . THR B 1 109 ? 1.836 0.448 7.398 1 98.31 109 THR B C 1
ATOM 1806 O O . THR B 1 109 ? 2.414 1.14 6.555 1 98.31 109 THR B O 1
ATOM 1809 N N . ARG B 1 110 ? 2.205 0.333 8.609 1 97.94 110 ARG B N 1
ATOM 1810 C CA . ARG B 1 110 ? 3.457 0.948 9.039 1 97.94 110 ARG B CA 1
ATOM 1811 C C . ARG B 1 110 ? 4.625 0.462 8.195 1 97.94 110 ARG B C 1
ATOM 1813 O O . ARG B 1 110 ? 5.445 1.264 7.734 1 97.94 110 ARG B O 1
ATOM 1820 N N . THR B 1 111 ? 4.703 -0.792 7.949 1 98.31 111 THR B N 1
ATOM 1821 C CA . THR B 1 111 ? 5.809 -1.356 7.184 1 98.31 111 THR B CA 1
ATOM 1822 C C . THR B 1 111 ? 5.777 -0.862 5.742 1 98.31 111 THR B C 1
ATOM 1824 O O . THR B 1 111 ? 6.805 -0.448 5.199 1 98.31 111 THR B O 1
ATOM 1827 N N . SER B 1 112 ? 4.57 -0.86 5.133 1 98.38 112 SER B N 1
ATOM 1828 C CA . SER B 1 112 ? 4.477 -0.318 3.779 1 98.38 112 SER B CA 1
ATOM 1829 C C . SER B 1 112 ? 4.871 1.155 3.748 1 98.38 112 SER B C 1
ATOM 1831 O O . SER B 1 112 ? 5.473 1.621 2.777 1 98.38 112 SER B O 1
ATOM 1833 N N . ALA B 1 113 ? 4.477 1.886 4.789 1 98.62 113 ALA B N 1
ATOM 1834 C CA . ALA B 1 113 ? 4.828 3.301 4.871 1 98.62 113 ALA B CA 1
ATOM 1835 C C . ALA B 1 113 ? 6.344 3.492 4.828 1 98.62 113 ALA B C 1
ATOM 1837 O O . ALA B 1 113 ? 6.84 4.379 4.129 1 98.62 113 ALA B O 1
ATOM 1838 N N . GLU B 1 114 ? 7.031 2.656 5.516 1 98 114 GLU B N 1
ATOM 1839 C CA . GLU B 1 114 ? 8.492 2.729 5.535 1 98 114 GLU B CA 1
ATOM 1840 C C . GLU B 1 114 ? 9.078 2.418 4.16 1 98 114 GLU B C 1
ATOM 1842 O O . GLU B 1 114 ? 9.977 3.115 3.691 1 98 114 GLU B O 1
ATOM 1847 N N . TYR B 1 115 ? 8.539 1.409 3.521 1 97.75 115 TYR B N 1
ATOM 1848 C CA . TYR B 1 115 ? 9.023 1.046 2.197 1 97.75 115 TYR B CA 1
ATOM 1849 C C . TYR B 1 115 ? 8.75 2.156 1.191 1 97.75 115 TYR B C 1
ATOM 1851 O O . TYR B 1 115 ? 9.602 2.469 0.354 1 97.75 115 TYR B O 1
ATOM 1859 N N . VAL B 1 116 ? 7.582 2.742 1.272 1 98.06 116 VAL B N 1
ATOM 1860 C CA . VAL B 1 116 ? 7.211 3.814 0.355 1 98.06 116 VAL B CA 1
ATOM 1861 C C . VAL B 1 116 ? 8.133 5.016 0.564 1 98.06 116 VAL B C 1
ATOM 1863 O O . VAL B 1 116 ? 8.641 5.59 -0.401 1 98.06 116 VAL B O 1
ATOM 1866 N N . LEU B 1 117 ? 8.367 5.383 1.81 1 98 117 LEU B N 1
ATOM 1867 C CA . LEU B 1 117 ? 9.242 6.52 2.07 1 98 117 LEU B CA 1
ATOM 1868 C C . LEU B 1 117 ? 10.664 6.234 1.585 1 98 117 LEU B C 1
ATOM 1870 O O . LEU B 1 117 ? 11.328 7.121 1.043 1 98 117 LEU B O 1
ATOM 1874 N N . GLU B 1 118 ? 11.094 5.023 1.839 1 96.56 118 GLU B N 1
ATOM 1875 C CA . GLU B 1 118 ? 12.43 4.648 1.385 1 96.56 118 GLU B CA 1
ATOM 1876 C C . GLU B 1 118 ? 12.539 4.73 -0.135 1 96.56 118 GLU B C 1
ATOM 1878 O O . GLU B 1 118 ? 13.547 5.191 -0.667 1 96.56 118 GLU B O 1
ATOM 1883 N N . GLY B 1 119 ? 11.562 4.246 -0.821 1 96.62 119 GLY B N 1
ATOM 1884 C CA . GLY B 1 119 ? 11.547 4.336 -2.273 1 96.62 119 GLY B CA 1
ATOM 1885 C C . GLY B 1 119 ? 11.586 5.762 -2.785 1 96.62 119 GLY B C 1
ATOM 1886 O O . GLY B 1 119 ? 12.375 6.09 -3.672 1 96.62 119 GLY B O 1
ATOM 1887 N N . LEU B 1 120 ? 10.703 6.621 -2.17 1 97.88 120 LEU B N 1
ATOM 1888 C CA . LEU B 1 120 ? 10.641 8.023 -2.564 1 97.88 120 LEU B CA 1
ATOM 1889 C C . LEU B 1 120 ? 11.969 8.719 -2.281 1 97.88 120 LEU B C 1
ATOM 1891 O O . LEU B 1 120 ? 12.453 9.5 -3.107 1 97.88 120 LEU B O 1
ATOM 1895 N N . ALA B 1 121 ? 12.539 8.422 -1.122 1 97.19 121 ALA B N 1
ATOM 1896 C CA . ALA B 1 121 ? 13.812 9.031 -0.745 1 97.19 121 ALA B CA 1
ATOM 1897 C C . ALA B 1 121 ? 14.914 8.641 -1.726 1 97.19 121 ALA B C 1
ATOM 1899 O O . ALA B 1 121 ? 15.719 9.484 -2.125 1 97.19 121 ALA B O 1
ATOM 1900 N N . ARG B 1 122 ? 14.969 7.43 -2.086 1 94.88 122 ARG B N 1
ATOM 1901 C CA . ARG B 1 122 ? 15.969 6.961 -3.047 1 94.88 122 ARG B CA 1
ATOM 1902 C C . ARG B 1 122 ? 15.828 7.688 -4.379 1 94.88 122 ARG B C 1
ATOM 1904 O O . ARG B 1 122 ? 16.828 8.102 -4.977 1 94.88 1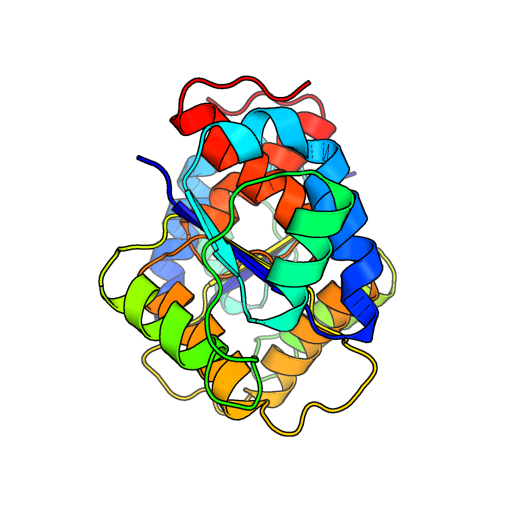22 ARG B O 1
ATOM 1911 N N . GLU B 1 123 ? 14.625 7.828 -4.828 1 95.44 123 GLU B N 1
ATOM 1912 C CA . GLU B 1 123 ? 14.383 8.523 -6.082 1 95.44 123 GLU B CA 1
ATOM 1913 C C . GLU B 1 123 ? 14.82 9.984 -6 1 95.44 123 GLU B C 1
ATOM 1915 O O . GLU B 1 123 ? 15.219 10.578 -7.004 1 95.44 123 GLU B O 1
ATOM 1920 N N . ASP B 1 124 ? 14.758 10.516 -4.797 1 96.12 124 ASP B N 1
ATOM 1921 C CA . ASP B 1 124 ? 15.164 11.898 -4.57 1 96.12 124 ASP B CA 1
ATOM 1922 C C . ASP B 1 124 ? 16.672 11.992 -4.336 1 96.12 124 ASP B C 1
ATOM 1924 O O . ASP B 1 124 ? 17.203 13.086 -4.117 1 96.12 124 ASP B O 1
ATOM 1928 N N . GLY B 1 125 ? 17.312 10.844 -4.25 1 92.94 125 GLY B N 1
ATOM 1929 C CA . GLY B 1 125 ? 18.766 10.836 -4.055 1 92.94 125 GLY B CA 1
ATOM 1930 C C . GLY B 1 125 ? 19.156 10.859 -2.592 1 92.94 125 GLY B C 1
ATOM 1931 O O . GLY B 1 125 ? 20.266 11.289 -2.25 1 92.94 125 GLY B O 1
ATOM 1932 N N . HIS B 1 126 ? 18.125 10.461 -1.791 1 89.94 126 HIS B N 1
ATOM 1933 C CA . HIS B 1 126 ? 18.406 10.391 -0.362 1 89.94 126 HIS B CA 1
ATOM 1934 C C . HIS B 1 126 ? 18.594 8.945 0.096 1 89.94 126 HIS B C 1
ATOM 1936 O O . HIS B 1 126 ? 17.953 8.039 -0.447 1 89.94 126 HIS B O 1
ATOM 1942 N N . GLU B 1 127 ? 19.609 8.695 0.94 1 80.12 127 GLU B N 1
ATOM 1943 C CA . GLU B 1 127 ? 19.719 7.414 1.627 1 80.12 127 GLU B CA 1
ATOM 1944 C C . GLU B 1 127 ? 19.203 7.512 3.061 1 80.12 127 GLU B C 1
ATOM 1946 O O . GLU B 1 127 ? 19.656 8.352 3.836 1 80.12 127 GLU B O 1
ATOM 1951 N N . LEU B 1 128 ? 18.109 6.668 3.277 1 82.06 128 LEU B N 1
ATOM 1952 C CA . LEU B 1 128 ? 17.547 6.738 4.621 1 82.06 128 LEU B CA 1
ATOM 1953 C C . LEU B 1 128 ? 18.375 5.918 5.605 1 82.06 128 LEU B C 1
ATOM 1955 O O . LEU B 1 128 ? 18.938 4.887 5.234 1 82.06 128 LEU B O 1
ATOM 1959 N N . ASP B 1 129 ? 18.781 6.352 6.801 1 64.38 129 ASP B N 1
ATOM 1960 C CA . ASP B 1 129 ? 19.609 5.75 7.836 1 64.38 129 ASP B CA 1
ATOM 1961 C C . ASP B 1 129 ? 18.859 4.648 8.578 1 64.38 129 ASP B C 1
ATOM 1963 O O . ASP B 1 129 ? 17.625 4.695 8.688 1 64.38 129 ASP B O 1
#

Radius of gyration: 17.47 Å; Cα contacts (8 Å, |Δi|>4): 495; chains: 2; bounding box: 39×44×36 Å

Nearest PDB structures (foldseek):
  1wo8-assembly1_A  TM=9.938E-01  e=2.299E-17  Thermus thermophilus HB8
  6f2c-assembly2_G  TM=9.839E-01  e=7.437E-17  Bacillus subtilis subsp. subtilis str. 168
  8u2v-assembly1_B  TM=9.770E-01  e=4.930E-16  Borreliella burgdorferi B31
  1egh-assembly1_A  TM=9.854E-01  e=2.943E-13  Escherichia coli
  1b93-assembly1_C-2  TM=9.820E-01  e=4.078E-13  Escherichia coli

pLDDT: mean 96.55, std 4.09, range [64.0, 98.94]

Sequence (258 aa):
MTRIALIAHDDEKPEMIDFAESYQSYLSTVDIVCTGTTGQRIAEATGLEVERKQSGPLGGDMEIGAEAANDRIDGIVFLRDPLTAQPHEPDISALLRICDVHDTPLATTRTSAEYVLEGLAREDGHELDMTRIALIAHDDEKPEMIDFAESYQSYLSTVDIVCTGTTGQRIAEATGLEVERKQSGPLGGDMEIGAEAANDRIDGIVFLRDPLTAQPHEPDISALLRICDVHDTPLATTRTSAEYVLEGLAREDGHELD

Solvent-accessible surface area (backbone atoms only — not comparable to full-atom values): 13317 Å² total; per-residue (Å²): 130,61,25,37,36,45,38,45,35,80,91,26,37,66,60,49,38,52,51,48,56,76,42,39,76,64,57,66,76,36,47,36,36,18,24,28,64,44,25,52,53,38,27,71,73,66,66,47,76,60,45,61,44,44,40,55,85,75,43,14,40,52,54,53,33,53,34,38,69,66,72,63,37,64,29,36,34,42,36,64,50,70,86,52,92,58,96,50,45,70,49,54,54,51,32,56,37,44,25,43,71,62,43,30,27,47,14,47,17,69,55,18,33,52,20,43,50,50,44,54,32,46,76,70,73,41,82,83,132,131,60,26,37,36,46,38,46,36,80,90,26,36,66,59,49,40,52,51,48,57,76,42,38,74,64,57,66,76,40,47,36,36,17,24,27,65,43,24,54,52,37,26,71,74,65,66,47,76,58,46,61,44,44,38,52,86,75,43,14,42,51,54,53,32,54,36,38,70,66,71,64,38,63,29,35,34,39,36,62,51,70,89,54,92,60,96,50,46,69,47,53,53,50,33,56,37,44,24,42,70,63,43,31,26,47,15,48,18,70,55,20,33,51,20,45,50,49,44,54,33,45,76,73,72,40,82,82,132

Secondary structure (DSSP, 8-state):
--EEEEEE-GGGHHHHHHHHHHTHHHHTTSEEEE-HHHHHHHHHHH----EE---GGGTHHHHHHHHHHTT--SEEEEE--TTS--TTHHHHHHHHHHHHHHT--EE-SHHHHHHHHHHHHHHTTPPP-/--EEEEEE-GGGHHHHHHHHHHTHHHHTTSEEEE-HHHHHHHHHHH----EE---GGGTHHHHHHHHHHTT--SEEEEE--TTS--TTHHHHHHHHHHHHHHT--EE-SHHHHHHHHHHHHHHTTPPP-

Foldseek 3Di:
DAEEEEEEDPVCLVVSLVLCQLQVVLLQVHAYEYEAPSQVVNCVSRVHDYHYDHHQQVCRLVVVLVCVLVVNHQAYEYAYDPVDDDPVVVSVVSSVVSCVVSVRHYHHDSVSVVVSSCVVCVVVVHHRD/DAEEEEEEDPVCLVVSLVLCQLQVVLLLVHAYEYEAPSQVVNCVSRVHDYHYDHHQQVCRLVVVLVCVLVVNHQAYEYAYDPVDDDPVVVSVVSSVVSCVVSVRHYHHDSVSVVVSSCVVCVVVVHHRD

InterPro domains:
  IPR004363 Methylglyoxal synthase [MF_00549] (2-121)
  IPR004363 Methylglyoxal synthase [NF003559] (2-123)
  IPR004363 Methylglyoxal synthase [PIRSF006614] (2-124)
  IPR004363 Methylglyoxal synthase [PTHR30492] (2-119)
  IPR004363 Methylglyoxal synthase [TIGR00160] (2-126)
  IPR004363 Methylglyoxal synthase [cd01422] (3-117)
  IPR011607 Methylglyoxal synthase-like domain [PF02142] (15-108)
  IPR011607 Methylglyoxal synthase-like domain [PS51855] (1-129)
  IPR011607 Methylglyoxal synthase-like domain [SM00851] (15-108)
  IPR036914 Methylglyoxal synthase-like domain s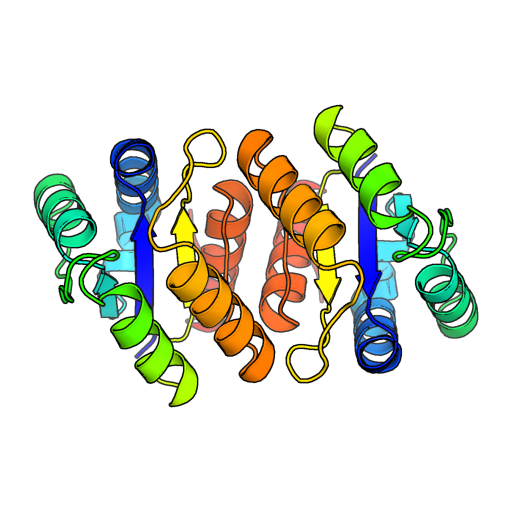uperfamily [G3DSA:3.40.50.1380] (1-128)
  IPR036914 Methylglyoxal synthase-like domain superfamily [SSF52335] (3-125)